Protein AF-A0A3R6WHD0-F1 (afdb_monomer)

Mean predicted aligned error: 10.81 Å

Secondary structure (DSSP, 8-state):
-----PPPPPP----PPPHHHHHHHHHHHHHHHHHHHHHHHHHHHHHHHT-HHHHHHHH--GGGGGGGTT--SHHHHHHHSB--TT-STTSS-HHHHHHHHHHHHHHHT--TT------------STTS-SSGGG-S----S-TT-SEE-BEEEEEEEEEE-S-HHHHHTS-GGGSPPTT--HHHHHHTT-EEEEEEEEEEEEPPEEPPPTT--------EEEEEEEESSTTSPPEEEEE-

Foldseek 3Di:
DDDDDDDDDDDPPPPDPDVVSVVVVVVVVVVVVVVVVVVVVVVVCCVQVPPLVNQQVPFVCLVLCVVLQPPQAQVVVPVQAWEAPLFGLVNEDPLLRLLVNLVSVCSNPDDPPDGDGHPDDDDDDDPVSDPPVQQPHDTDDPDPPDQWGKHKGKYKDWDWDADDPVCVVVDDCPLPDDPPDDPVVCVVSRTDGFKIKMKMKIWDIDGDDDPPDDDDDDIHIWIWIWMDRDRPPNTDTDIDD

Structure (mmCIF, N/CA/C/O backbone):
data_AF-A0A3R6WHD0-F1
#
_entry.id   AF-A0A3R6WHD0-F1
#
loop_
_atom_site.group_PDB
_atom_site.id
_atom_site.type_symbol
_atom_site.label_atom_id
_atom_site.label_alt_id
_atom_site.label_comp_id
_atom_site.label_asym_id
_atom_site.label_entity_id
_atom_site.label_seq_id
_atom_site.pdbx_PDB_ins_code
_atom_site.Cartn_x
_atom_site.Cartn_y
_atom_site.Cartn_z
_atom_site.occupancy
_atom_site.B_iso_or_equiv
_atom_site.auth_seq_id
_atom_site.auth_comp_id
_atom_site.auth_asym_id
_atom_site.auth_atom_id
_atom_site.pdbx_PDB_model_num
ATOM 1 N N . MET A 1 1 ? 74.290 12.388 -77.487 1.00 40.03 1 MET A N 1
ATOM 2 C CA . MET A 1 1 ? 72.915 12.888 -77.277 1.00 40.03 1 MET A CA 1
ATOM 3 C C . MET A 1 1 ? 72.103 11.747 -76.696 1.00 40.03 1 MET A C 1
ATOM 5 O O . MET A 1 1 ? 71.972 10.731 -77.362 1.00 40.03 1 MET A O 1
ATOM 9 N N . ALA A 1 2 ? 71.676 11.864 -75.439 1.00 31.81 2 ALA A N 1
ATOM 10 C CA . ALA A 1 2 ? 70.874 10.851 -74.758 1.00 31.81 2 ALA A CA 1
ATOM 11 C C . ALA A 1 2 ? 69.390 11.200 -74.919 1.00 31.81 2 ALA A C 1
ATOM 13 O O . ALA A 1 2 ? 68.989 12.328 -74.635 1.00 31.81 2 ALA A O 1
ATOM 14 N N . GLN A 1 3 ? 68.600 10.249 -75.410 1.00 34.28 3 GLN A N 1
ATOM 15 C CA . GLN A 1 3 ? 67.164 10.401 -75.605 1.00 34.28 3 GLN A CA 1
ATOM 16 C C . GLN A 1 3 ? 66.457 9.889 -74.343 1.00 34.28 3 GLN A C 1
ATOM 18 O O . GLN A 1 3 ? 66.533 8.705 -74.019 1.00 34.28 3 GLN A O 1
ATOM 23 N N . VAL A 1 4 ? 65.826 10.794 -73.594 1.00 36.00 4 VAL A N 1
ATOM 24 C CA . VAL A 1 4 ? 65.061 10.471 -72.382 1.00 36.00 4 VAL A CA 1
ATOM 25 C C . VAL A 1 4 ? 63.619 10.192 -72.792 1.00 36.00 4 VAL A C 1
ATOM 27 O O . VAL A 1 4 ? 62.915 11.090 -73.250 1.00 36.00 4 VAL A O 1
ATOM 30 N N . HIS A 1 5 ? 63.185 8.942 -72.644 1.00 38.12 5 HIS A N 1
ATOM 31 C CA . HIS A 1 5 ? 61.791 8.546 -72.825 1.00 38.12 5 HIS A CA 1
ATOM 32 C C . HIS A 1 5 ? 61.032 8.776 -71.514 1.00 38.12 5 HIS A C 1
ATOM 34 O O . HIS A 1 5 ? 61.303 8.122 -70.508 1.00 38.12 5 HIS A O 1
ATOM 40 N N . VAL A 1 6 ? 60.084 9.711 -71.520 1.00 43.75 6 VAL A N 1
ATOM 41 C CA . VAL A 1 6 ? 59.170 9.952 -70.397 1.00 43.75 6 VAL A CA 1
ATOM 42 C C . VAL A 1 6 ? 57.960 9.031 -70.569 1.00 43.75 6 VAL A C 1
ATOM 44 O O . VAL A 1 6 ? 57.256 9.124 -71.573 1.00 43.75 6 VAL A O 1
ATOM 47 N N . MET A 1 7 ? 57.728 8.124 -69.617 1.00 41.03 7 MET A N 1
ATOM 48 C CA . MET A 1 7 ? 56.473 7.368 -69.527 1.00 41.03 7 MET A CA 1
ATOM 49 C C . MET A 1 7 ? 55.414 8.214 -68.802 1.00 41.03 7 MET A C 1
ATOM 51 O O . MET A 1 7 ? 55.748 8.842 -67.794 1.00 41.03 7 MET A O 1
ATOM 55 N N . PRO A 1 8 ? 54.150 8.239 -69.260 1.00 44.06 8 PRO A N 1
ATOM 56 C CA . PRO A 1 8 ? 53.091 8.922 -68.538 1.00 44.06 8 PRO A CA 1
ATOM 57 C C . PRO A 1 8 ? 52.738 8.169 -67.250 1.00 44.06 8 PRO A C 1
ATOM 59 O O . PRO A 1 8 ? 52.732 6.939 -67.185 1.00 44.06 8 PRO A O 1
ATOM 62 N N . PHE A 1 9 ? 52.466 8.961 -66.218 1.00 40.88 9 PHE A N 1
ATOM 63 C CA . PHE A 1 9 ? 52.062 8.539 -64.886 1.00 40.88 9 PHE A CA 1
ATOM 64 C C . PHE A 1 9 ? 50.755 7.737 -64.967 1.00 40.88 9 PHE A C 1
ATOM 66 O O . PHE A 1 9 ? 49.765 8.204 -65.527 1.00 40.88 9 PHE A O 1
ATOM 73 N N . ASN A 1 10 ? 50.791 6.516 -64.435 1.00 40.84 10 ASN A N 1
ATOM 74 C CA . ASN A 1 10 ? 49.701 5.546 -64.432 1.00 40.84 10 ASN A CA 1
ATOM 75 C C . ASN A 1 10 ? 48.434 6.162 -63.813 1.00 40.84 10 ASN A C 1
ATOM 77 O O . ASN A 1 10 ? 48.458 6.604 -62.661 1.00 40.84 10 ASN A O 1
ATOM 81 N N . GLU A 1 11 ? 47.335 6.187 -64.570 1.00 42.81 11 GLU A N 1
ATOM 82 C CA . GLU A 1 11 ? 46.019 6.532 -64.045 1.00 42.81 11 GLU A CA 1
ATOM 83 C C . GLU A 1 11 ? 45.696 5.592 -62.881 1.00 42.81 11 GLU A C 1
ATOM 85 O O . GLU A 1 11 ? 45.707 4.366 -62.998 1.00 42.81 11 GLU A O 1
ATOM 90 N N . SER A 1 12 ? 45.416 6.185 -61.724 1.00 42.81 12 SER A N 1
ATOM 91 C CA . SER A 1 12 ? 44.875 5.490 -60.568 1.00 42.81 12 SER A CA 1
ATOM 92 C C . SER A 1 12 ? 43.683 4.634 -60.999 1.00 42.81 12 SER A C 1
ATOM 94 O O . SER A 1 12 ? 42.632 5.173 -61.351 1.00 42.81 12 SER A O 1
ATOM 96 N N . VAL A 1 13 ? 43.829 3.309 -60.932 1.00 44.88 13 VAL A N 1
ATOM 97 C CA . VAL A 1 13 ? 42.720 2.361 -61.057 1.00 44.88 13 VAL A CA 1
ATOM 98 C C . VAL A 1 13 ? 41.774 2.620 -59.888 1.00 44.88 13 VAL A C 1
ATOM 100 O O . VAL A 1 13 ? 41.902 2.051 -58.803 1.00 44.88 13 VAL A O 1
ATOM 103 N N . ARG A 1 14 ? 40.810 3.516 -60.098 1.00 50.09 14 ARG A N 1
ATOM 104 C CA . ARG A 1 14 ? 39.654 3.677 -59.227 1.00 50.09 14 ARG A CA 1
ATOM 105 C C . ARG A 1 14 ? 38.809 2.421 -59.446 1.00 50.09 14 ARG A C 1
ATOM 107 O O . ARG A 1 14 ? 37.972 2.383 -60.342 1.00 50.09 14 ARG A O 1
ATOM 114 N N . ARG A 1 15 ? 39.102 1.346 -58.697 1.00 50.50 1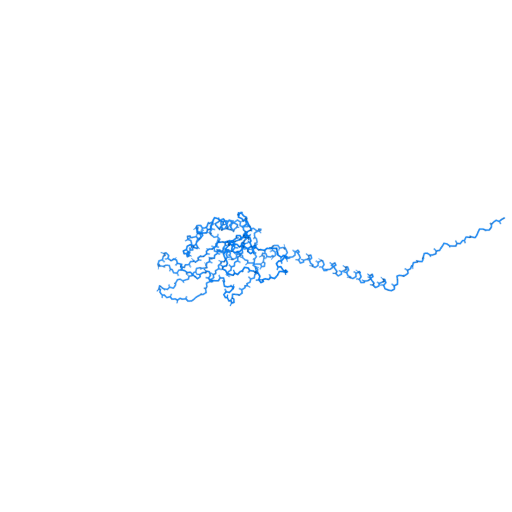5 ARG A N 1
ATOM 115 C CA . ARG A 1 15 ? 38.290 0.120 -58.706 1.00 50.50 15 ARG A CA 1
ATOM 116 C C . ARG A 1 15 ? 36.851 0.531 -58.416 1.00 50.50 15 ARG A C 1
ATOM 118 O O . ARG A 1 15 ? 36.545 0.957 -57.304 1.00 50.50 15 ARG A O 1
ATOM 125 N N . SER A 1 16 ? 35.994 0.418 -59.426 1.00 52.69 16 SER A N 1
ATOM 126 C CA . SER A 1 16 ? 34.552 0.509 -59.236 1.00 52.69 16 SER A CA 1
ATOM 127 C C . SER A 1 16 ? 34.165 -0.546 -58.192 1.00 52.69 16 SER A C 1
ATOM 129 O O . SER A 1 16 ? 34.637 -1.685 -58.312 1.00 52.69 16 SER A O 1
ATOM 131 N N . PRO A 1 17 ? 33.385 -0.212 -57.147 1.00 52.22 17 PRO A N 1
ATOM 132 C CA . PRO A 1 17 ? 32.922 -1.222 -56.209 1.00 52.22 17 PRO A CA 1
ATOM 133 C C . PRO A 1 17 ? 32.170 -2.281 -57.016 1.00 52.22 17 PRO A C 1
ATOM 135 O O . PRO A 1 17 ? 31.336 -1.939 -57.854 1.00 52.22 17 PRO A O 1
ATOM 138 N N . SER A 1 18 ? 32.470 -3.564 -56.803 1.00 60.31 18 SER A N 1
ATOM 139 C CA . SER A 1 18 ? 31.643 -4.636 -57.361 1.00 60.31 18 SER A CA 1
ATOM 140 C C . SER A 1 18 ? 30.184 -4.388 -56.960 1.00 60.31 18 SER A C 1
ATOM 142 O O . SER A 1 18 ? 29.937 -3.865 -55.872 1.00 60.31 18 SER A O 1
ATOM 144 N N . GLY A 1 19 ? 29.210 -4.747 -57.806 1.00 59.75 19 GLY A N 1
ATOM 145 C CA . GLY A 1 19 ? 27.787 -4.474 -57.535 1.00 59.75 19 GLY A CA 1
ATOM 146 C C . GLY A 1 19 ? 27.352 -4.890 -56.121 1.00 59.75 19 GLY A C 1
ATOM 147 O O . GLY A 1 19 ? 26.633 -4.155 -55.455 1.00 59.75 19 GLY A O 1
ATOM 148 N N . TYR A 1 20 ? 27.911 -5.988 -55.598 1.00 56.91 20 TYR A N 1
ATOM 149 C CA . TYR A 1 20 ? 27.754 -6.440 -54.209 1.00 56.91 20 TYR A CA 1
ATOM 150 C C . TYR A 1 20 ? 28.201 -5.425 -53.141 1.00 56.91 20 TYR A C 1
ATOM 152 O O . TYR A 1 20 ? 27.504 -5.242 -52.145 1.00 56.91 20 TYR A O 1
ATOM 160 N N . GLY A 1 21 ? 29.330 -4.738 -53.331 1.00 57.34 21 GLY A N 1
ATOM 161 C CA . GLY A 1 21 ? 29.809 -3.699 -52.416 1.00 57.34 21 GLY A CA 1
ATOM 162 C C . GLY A 1 21 ? 28.911 -2.460 -52.401 1.00 57.34 21 GLY A C 1
ATOM 163 O O . GLY A 1 21 ? 28.739 -1.844 -51.352 1.00 57.34 21 GLY A O 1
ATOM 164 N N . GLN A 1 22 ? 28.276 -2.134 -53.530 1.00 62.16 22 GLN A N 1
ATOM 165 C CA . GLN A 1 22 ? 27.271 -1.071 -53.608 1.00 62.16 22 GLN A CA 1
ATOM 166 C C . GLN A 1 22 ? 25.997 -1.438 -52.834 1.00 62.16 22 GLN A C 1
ATOM 168 O O . GLN A 1 22 ? 25.521 -0.627 -52.043 1.00 62.16 22 GLN A O 1
ATOM 173 N N . TYR A 1 23 ? 25.491 -2.669 -52.977 1.00 65.25 23 TYR A N 1
ATOM 174 C CA . TYR A 1 23 ? 24.325 -3.128 -52.213 1.00 65.25 23 TYR A CA 1
ATOM 175 C C . TYR A 1 23 ? 24.587 -3.137 -50.702 1.00 65.25 23 TYR A C 1
ATOM 177 O O . TYR A 1 23 ? 23.760 -2.637 -49.946 1.00 65.25 23 TYR A O 1
ATOM 185 N N . ILE A 1 24 ? 25.751 -3.620 -50.250 1.00 71.38 24 ILE A N 1
ATOM 186 C CA . ILE A 1 24 ? 26.119 -3.625 -48.822 1.00 71.38 24 ILE A CA 1
ATOM 187 C C . ILE A 1 24 ? 26.165 -2.200 -48.251 1.00 71.38 24 ILE A C 1
ATOM 189 O O . ILE A 1 24 ? 25.672 -1.966 -47.150 1.00 71.38 24 ILE A O 1
ATOM 193 N N . GLN A 1 25 ? 26.707 -1.233 -48.996 1.00 69.88 25 GLN A N 1
ATOM 194 C CA . GLN A 1 25 ? 26.742 0.172 -48.573 1.00 69.88 25 GLN A CA 1
ATOM 195 C C . GLN A 1 25 ? 25.340 0.791 -48.506 1.00 69.88 25 GLN A C 1
ATOM 197 O O . GLN A 1 25 ? 25.033 1.514 -47.558 1.00 69.88 25 GLN A O 1
ATOM 202 N N . VAL A 1 26 ? 24.467 0.472 -49.465 1.00 74.88 26 VAL A N 1
ATOM 203 C CA . VAL A 1 26 ? 23.067 0.919 -49.465 1.00 74.88 26 VAL A CA 1
ATOM 204 C C . VAL A 1 26 ? 22.317 0.326 -48.268 1.00 74.88 26 VAL A C 1
ATOM 206 O O . VAL A 1 26 ? 21.741 1.083 -47.489 1.00 74.88 26 VAL A O 1
ATOM 209 N N . PHE A 1 27 ? 22.393 -0.990 -48.043 1.00 78.88 27 PHE A N 1
ATOM 210 C CA . PHE A 1 27 ? 21.769 -1.645 -46.886 1.00 78.88 27 PHE A CA 1
ATOM 211 C C . PHE A 1 27 ? 22.300 -1.114 -45.551 1.00 78.88 27 PHE A C 1
ATOM 213 O O . PHE A 1 27 ? 21.513 -0.831 -44.652 1.00 78.88 27 PHE A O 1
ATOM 220 N N . ALA A 1 28 ? 23.613 -0.915 -45.420 1.00 79.94 28 ALA A N 1
ATOM 221 C CA . ALA A 1 28 ? 24.203 -0.345 -44.211 1.00 79.94 28 ALA A CA 1
ATOM 222 C C . ALA A 1 28 ? 23.759 1.108 -43.974 1.00 79.94 28 ALA A C 1
ATOM 224 O O . ALA A 1 28 ? 23.575 1.517 -42.829 1.00 79.94 28 ALA A O 1
ATOM 225 N N . THR A 1 29 ? 23.563 1.892 -45.037 1.00 85.19 29 THR A N 1
ATOM 226 C CA . THR A 1 29 ? 23.085 3.279 -44.936 1.00 85.19 29 THR A CA 1
ATOM 227 C C . THR A 1 29 ? 21.627 3.323 -44.490 1.00 85.19 29 THR A C 1
ATOM 229 O O . THR A 1 29 ? 21.312 3.999 -43.513 1.00 85.19 29 THR A O 1
ATOM 232 N N . TRP A 1 30 ? 20.748 2.544 -45.125 1.00 88.56 30 TRP A N 1
ATOM 233 C CA . TRP A 1 30 ? 19.345 2.445 -44.714 1.00 88.56 30 TRP A CA 1
ATOM 234 C C . TRP A 1 30 ? 19.188 1.854 -43.313 1.00 88.56 30 TRP A C 1
ATOM 236 O O . TRP A 1 30 ? 18.371 2.344 -42.542 1.00 88.56 30 TRP A O 1
ATOM 246 N N . GLY A 1 31 ? 20.017 0.873 -42.942 1.00 88.88 31 GLY A N 1
ATOM 247 C CA . GLY A 1 31 ? 20.054 0.320 -41.589 1.00 88.88 31 GLY A CA 1
ATOM 248 C C . GLY A 1 31 ? 20.430 1.363 -40.532 1.00 88.88 31 GLY A C 1
ATOM 249 O O . GLY A 1 31 ? 19.782 1.438 -39.492 1.00 88.88 31 GLY A O 1
ATOM 250 N N . LYS A 1 32 ? 21.416 2.228 -40.812 1.00 90.94 32 LYS A N 1
ATOM 251 C CA . LYS A 1 32 ? 21.778 3.349 -39.924 1.00 90.94 32 LYS A CA 1
ATOM 252 C C . LYS A 1 32 ? 20.650 4.368 -39.790 1.00 90.94 32 LYS A C 1
ATOM 254 O O . LYS A 1 32 ? 20.393 4.834 -38.686 1.00 90.94 32 LYS A O 1
ATOM 259 N N . VAL A 1 33 ? 19.976 4.702 -40.892 1.00 92.31 33 VAL A N 1
ATOM 260 C CA . VAL A 1 33 ? 18.831 5.626 -40.873 1.00 92.31 33 VAL A CA 1
ATOM 261 C C . VAL A 1 33 ? 17.676 5.031 -40.070 1.00 92.31 33 VAL A C 1
ATOM 263 O O . VAL A 1 33 ? 17.143 5.707 -39.197 1.00 92.31 33 VAL A O 1
ATOM 266 N N . ALA A 1 34 ? 17.331 3.763 -40.302 1.00 92.44 34 ALA A N 1
ATOM 267 C CA . ALA A 1 34 ? 16.274 3.075 -39.565 1.00 92.44 34 ALA A CA 1
ATOM 268 C C . ALA A 1 34 ? 16.579 3.006 -38.061 1.00 92.44 34 ALA A C 1
ATOM 270 O O . ALA A 1 34 ? 15.715 3.329 -37.250 1.00 92.44 34 ALA A O 1
ATOM 271 N N . LEU A 1 35 ? 17.818 2.663 -37.689 1.00 94.75 35 LEU A N 1
ATOM 272 C CA . LEU A 1 35 ? 18.258 2.673 -36.294 1.00 94.75 35 LEU A CA 1
ATOM 273 C C . LEU A 1 35 ? 18.195 4.083 -35.696 1.00 94.75 35 LEU A C 1
ATOM 275 O O . LEU A 1 35 ? 17.709 4.245 -34.585 1.00 94.75 35 LEU A O 1
ATOM 279 N N . GLY A 1 36 ? 18.630 5.106 -36.435 1.00 95.38 36 GLY A N 1
ATOM 280 C CA . GLY A 1 36 ? 18.570 6.499 -35.991 1.00 95.38 36 GLY A CA 1
ATOM 281 C C . GLY A 1 36 ? 17.139 6.983 -35.745 1.00 95.38 36 GLY A C 1
ATOM 282 O O . GLY A 1 36 ? 16.867 7.578 -34.706 1.00 95.38 36 GLY A O 1
ATOM 283 N N . VAL A 1 37 ? 16.212 6.676 -36.656 1.00 95.50 37 VAL A N 1
ATOM 284 C CA . VAL A 1 37 ? 14.781 6.987 -36.494 1.00 95.50 37 VAL A CA 1
ATOM 285 C C . VAL A 1 37 ? 14.197 6.240 -35.298 1.00 95.50 37 VAL A C 1
ATOM 287 O O . VAL A 1 37 ? 13.474 6.835 -34.505 1.00 95.50 37 VAL A O 1
ATOM 290 N N . PHE A 1 38 ? 14.535 4.962 -35.131 1.00 96.00 38 PHE A N 1
ATOM 291 C CA . PHE A 1 38 ? 14.087 4.174 -33.987 1.00 96.00 38 PHE A CA 1
ATOM 292 C C . PHE A 1 38 ? 14.614 4.736 -32.660 1.00 96.00 38 PHE A C 1
ATOM 294 O O . PHE A 1 38 ? 13.840 4.928 -31.729 1.00 96.00 38 PHE A O 1
ATOM 301 N N . CYS A 1 39 ? 15.901 5.083 -32.583 1.00 96.56 39 CYS A N 1
ATOM 302 C CA . CYS A 1 39 ? 16.488 5.725 -31.408 1.00 96.56 39 CYS A CA 1
ATOM 303 C C . CYS A 1 39 ? 15.836 7.079 -31.106 1.00 96.56 39 CYS A C 1
ATOM 305 O O . CYS A 1 39 ? 15.579 7.372 -29.943 1.00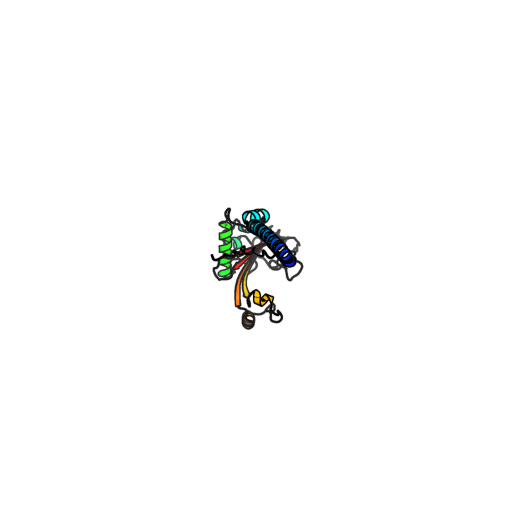 96.56 39 CYS A O 1
ATOM 307 N N . LEU A 1 40 ? 15.539 7.887 -32.128 1.00 96.31 40 LEU A N 1
ATOM 308 C CA . LEU A 1 40 ? 14.824 9.150 -31.947 1.00 96.31 40 LEU A CA 1
ATOM 309 C C . LEU A 1 40 ? 13.406 8.918 -31.414 1.00 96.31 40 LEU A C 1
ATOM 311 O O . LEU A 1 40 ? 12.988 9.606 -30.491 1.00 96.31 40 LEU A O 1
ATOM 315 N N . ALA A 1 41 ? 12.684 7.931 -31.951 1.00 94.94 41 ALA A N 1
ATOM 316 C CA . ALA A 1 41 ? 11.357 7.571 -31.463 1.00 94.94 41 ALA A CA 1
ATOM 317 C C . ALA A 1 41 ? 11.401 7.119 -29.995 1.00 94.94 41 ALA A C 1
ATOM 319 O O . ALA A 1 41 ? 10.604 7.596 -29.191 1.00 94.94 41 ALA A O 1
ATOM 320 N N . LEU A 1 42 ? 12.363 6.265 -29.628 1.00 95.31 42 LEU A N 1
ATOM 321 C CA . LEU A 1 42 ? 12.577 5.857 -28.239 1.00 95.31 42 LEU A CA 1
ATOM 322 C C . LEU A 1 42 ? 12.924 7.045 -27.338 1.00 95.31 42 LEU A C 1
ATOM 324 O O . LEU A 1 42 ? 12.392 7.123 -26.241 1.00 95.31 42 LEU A O 1
ATOM 328 N N . LEU A 1 43 ? 13.753 7.985 -27.799 1.00 95.88 43 LEU A N 1
ATOM 329 C CA . LEU A 1 43 ? 14.083 9.198 -27.047 1.00 95.88 43 LEU A CA 1
ATOM 330 C C . LEU A 1 4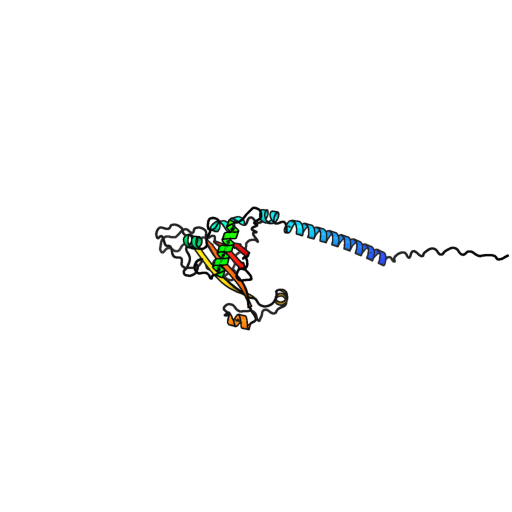3 ? 12.849 10.082 -26.828 1.00 95.88 43 LEU A C 1
ATOM 332 O O . LEU A 1 43 ? 12.651 10.602 -25.737 1.00 95.88 43 LEU A O 1
ATOM 336 N N . CYS A 1 44 ? 12.002 10.249 -27.846 1.00 92.88 44 CYS A N 1
ATOM 337 C CA . CYS A 1 44 ? 10.751 10.991 -27.699 1.00 92.88 44 CYS A CA 1
ATOM 338 C C . CYS A 1 44 ? 9.809 10.317 -26.694 1.00 92.88 44 CYS A C 1
ATOM 340 O O . CYS A 1 44 ? 9.203 11.010 -25.879 1.00 92.88 44 CYS A O 1
ATOM 342 N N . ILE A 1 45 ? 9.704 8.984 -26.736 1.00 89.44 45 ILE A N 1
ATOM 343 C CA . ILE A 1 45 ? 8.935 8.211 -25.754 1.00 89.44 45 ILE A CA 1
ATOM 344 C C . ILE A 1 45 ? 9.536 8.393 -24.362 1.00 89.44 45 ILE A C 1
ATOM 346 O O . ILE A 1 45 ? 8.790 8.664 -23.434 1.00 89.44 45 ILE A O 1
ATOM 350 N N . ASP A 1 46 ? 10.855 8.305 -24.216 1.00 91.38 46 ASP A N 1
ATOM 351 C CA . ASP A 1 46 ? 11.552 8.469 -22.940 1.00 91.38 46 ASP A CA 1
ATOM 352 C C . ASP A 1 46 ? 11.272 9.845 -22.322 1.00 91.38 46 ASP A C 1
ATOM 354 O O . ASP A 1 46 ? 10.813 9.934 -21.188 1.00 91.38 46 ASP A O 1
ATOM 358 N N . VAL A 1 47 ? 11.421 10.920 -23.101 1.00 90.06 47 VAL A N 1
ATOM 359 C CA . VAL A 1 47 ? 11.138 12.288 -22.642 1.00 90.06 47 VAL A CA 1
ATOM 360 C C . VAL A 1 47 ? 9.666 12.471 -22.267 1.00 90.06 47 VAL A C 1
ATOM 362 O O . VAL A 1 47 ? 9.376 13.134 -21.276 1.00 90.06 47 VAL A O 1
ATOM 365 N N . ALA A 1 48 ? 8.729 11.909 -23.036 1.00 84.94 48 ALA A N 1
ATOM 366 C CA . ALA A 1 48 ? 7.299 12.064 -22.768 1.00 84.94 48 ALA A CA 1
ATOM 367 C C . ALA A 1 48 ? 6.819 11.203 -21.589 1.00 84.94 48 ALA A C 1
ATOM 369 O O . ALA A 1 48 ? 6.062 11.681 -20.749 1.00 84.94 48 ALA A O 1
ATOM 370 N N . MET A 1 49 ? 7.251 9.942 -21.525 1.00 81.38 49 MET A N 1
ATOM 371 C CA . MET A 1 49 ? 6.825 8.970 -20.513 1.00 81.38 49 MET A CA 1
ATOM 372 C C . MET A 1 49 ? 7.538 9.160 -19.177 1.00 81.38 49 MET A C 1
ATOM 374 O O . MET A 1 49 ? 6.969 8.793 -18.159 1.00 81.38 49 MET A O 1
ATOM 378 N N . ASN A 1 50 ? 8.737 9.753 -19.155 1.00 81.88 50 ASN A N 1
ATOM 379 C CA . ASN A 1 50 ? 9.433 10.115 -17.915 1.00 81.88 50 ASN A CA 1
ATOM 380 C C . ASN A 1 50 ? 9.157 11.565 -17.479 1.00 81.88 50 ASN A C 1
ATOM 382 O O . ASN A 1 50 ? 9.807 12.066 -16.558 1.00 81.88 50 ASN A O 1
ATOM 386 N N . ASN A 1 51 ? 8.220 12.263 -18.129 1.00 84.62 51 ASN A N 1
ATOM 387 C CA . ASN A 1 51 ? 7.791 13.583 -17.685 1.00 84.62 51 ASN A CA 1
ATOM 388 C C . ASN A 1 51 ? 6.728 13.448 -16.592 1.00 84.62 51 ASN A C 1
ATOM 390 O O . ASN A 1 51 ? 5.546 13.274 -16.879 1.00 84.62 51 ASN A O 1
ATOM 394 N N . TRP A 1 52 ? 7.162 13.572 -15.341 1.00 78.62 52 TRP A N 1
ATOM 395 C CA . TRP A 1 52 ? 6.319 13.420 -14.158 1.00 78.62 52 TRP A CA 1
ATOM 396 C C . TRP A 1 52 ? 5.082 14.325 -14.136 1.00 78.62 52 TRP A C 1
ATOM 398 O O . TRP A 1 52 ? 4.042 13.874 -13.668 1.00 78.62 52 TRP A O 1
ATOM 408 N N . ASP A 1 53 ? 5.137 15.523 -14.727 1.00 78.25 53 ASP A N 1
ATOM 409 C CA . ASP A 1 53 ? 3.975 16.420 -14.801 1.00 78.25 53 ASP A CA 1
ATOM 410 C C . ASP A 1 53 ? 2.873 15.854 -15.712 1.00 78.25 53 ASP A C 1
ATOM 412 O O . ASP A 1 53 ? 1.683 15.961 -15.414 1.00 78.25 53 ASP A O 1
ATOM 416 N N . ILE A 1 54 ? 3.260 15.209 -16.820 1.00 77.00 54 ILE A N 1
ATOM 417 C CA . ILE A 1 54 ? 2.312 14.537 -17.723 1.00 77.00 54 ILE A CA 1
ATOM 418 C C . ILE A 1 54 ? 1.705 13.321 -17.022 1.00 77.00 54 ILE A C 1
ATOM 420 O O . ILE A 1 54 ? 0.502 13.082 -17.133 1.00 77.00 54 ILE A O 1
ATOM 424 N N . ILE A 1 55 ? 2.525 12.557 -16.297 1.00 75.69 55 ILE A N 1
ATOM 425 C CA . ILE A 1 55 ? 2.051 11.362 -15.598 1.00 75.69 55 ILE A CA 1
ATOM 426 C C . ILE A 1 55 ? 1.091 11.749 -14.461 1.00 75.69 55 ILE A C 1
ATOM 428 O O . ILE A 1 55 ? 0.060 11.099 -14.311 1.00 75.69 55 ILE A O 1
ATOM 432 N N . ASP A 1 56 ? 1.362 12.820 -13.707 1.00 77.06 56 ASP A N 1
ATOM 433 C CA . ASP A 1 56 ? 0.458 13.307 -12.650 1.00 77.06 56 ASP A CA 1
ATOM 434 C C . ASP A 1 56 ? -0.870 13.810 -13.219 1.00 77.06 56 ASP A C 1
ATOM 436 O O . ASP A 1 56 ? -1.931 13.470 -12.695 1.00 77.06 56 ASP A O 1
ATOM 440 N N . TYR A 1 57 ? -0.828 14.542 -14.340 1.00 75.50 57 TYR A N 1
ATOM 441 C CA . TYR A 1 57 ? -2.034 15.012 -15.024 1.00 75.50 57 TYR A CA 1
ATOM 442 C C . TYR A 1 57 ? -2.953 13.861 -15.467 1.00 75.50 57 TYR A C 1
ATOM 444 O O . TYR A 1 57 ? -4.173 13.983 -15.389 1.00 75.50 57 TYR A O 1
ATOM 452 N N . ILE A 1 58 ? -2.382 12.745 -15.934 1.00 74.12 58 ILE A N 1
ATOM 453 C CA . ILE A 1 58 ? -3.148 11.581 -16.412 1.00 74.12 58 ILE A CA 1
ATOM 454 C C . ILE A 1 58 ? -3.551 10.649 -15.257 1.00 74.12 58 IL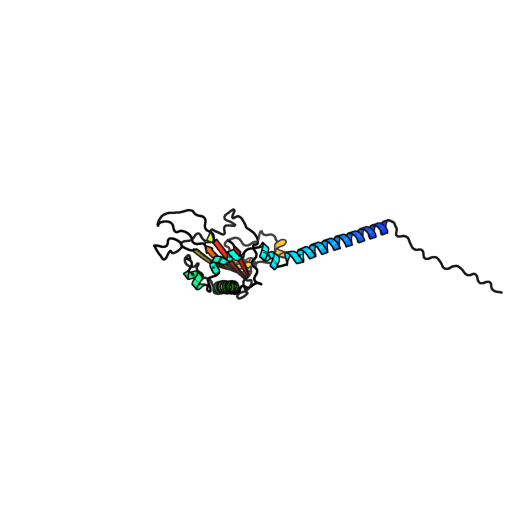E A C 1
ATOM 456 O O . ILE A 1 58 ? -4.610 10.028 -15.312 1.00 74.12 58 ILE A O 1
ATOM 460 N N . GLY A 1 59 ? 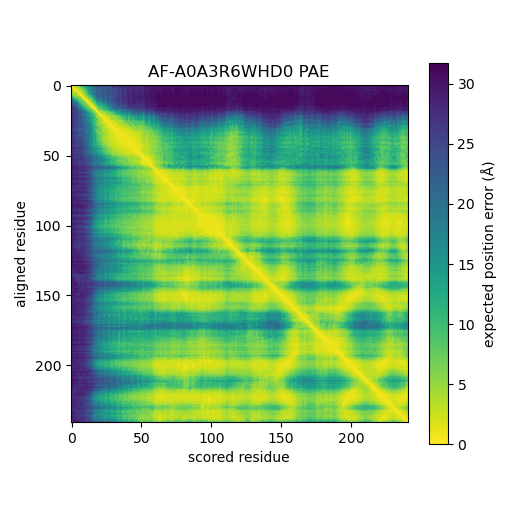-2.697 10.509 -14.241 1.00 68.31 59 GLY A N 1
ATOM 461 C CA . GLY A 1 59 ? -2.803 9.474 -13.214 1.00 68.31 59 GLY A CA 1
ATOM 462 C C . GLY A 1 59 ? -3.886 9.701 -12.157 1.00 68.31 59 GLY A C 1
ATOM 463 O O . GLY A 1 59 ? -4.329 8.716 -11.575 1.00 68.31 59 GLY A O 1
ATOM 464 N N . ASP A 1 60 ? -4.285 10.953 -11.898 1.00 73.69 60 ASP A N 1
ATOM 465 C CA . ASP A 1 60 ? -5.367 11.374 -10.981 1.00 73.69 60 ASP A CA 1
ATOM 466 C C . ASP A 1 60 ? -5.594 10.460 -9.753 1.00 73.69 60 ASP A C 1
ATOM 468 O O . ASP A 1 60 ? -6.682 9.938 -9.508 1.00 73.69 60 ASP A O 1
ATOM 472 N N . ALA A 1 61 ? -4.543 10.227 -8.963 1.00 82.81 61 ALA A N 1
ATOM 473 C CA . ALA A 1 61 ? -4.592 9.313 -7.817 1.00 82.81 61 ALA A CA 1
ATOM 474 C C . ALA A 1 61 ? -4.690 10.028 -6.460 1.00 82.81 61 ALA A C 1
ATOM 476 O O . ALA A 1 61 ? -4.736 9.378 -5.416 1.00 82.81 61 ALA A O 1
ATOM 477 N N . LYS A 1 62 ? -4.747 11.366 -6.443 1.00 85.31 62 LYS A N 1
ATOM 478 C CA . LYS A 1 62 ? -4.787 12.166 -5.202 1.00 85.31 62 LYS A CA 1
ATOM 479 C C . LYS A 1 62 ? -6.028 11.870 -4.352 1.00 85.31 62 LYS A C 1
ATOM 481 O O . LYS A 1 62 ? -5.963 11.945 -3.128 1.00 85.31 62 LYS A O 1
ATOM 486 N N . HIS A 1 63 ? -7.126 11.441 -4.977 1.00 85.75 63 HIS A N 1
ATOM 487 C CA . HIS A 1 63 ? -8.336 10.994 -4.281 1.00 85.75 63 HIS A CA 1
ATOM 488 C C . HIS A 1 63 ? -8.107 9.769 -3.371 1.00 85.75 63 HIS A C 1
ATOM 490 O O . HIS A 1 63 ? -8.858 9.557 -2.424 1.00 85.75 63 HIS A O 1
ATOM 496 N N . LEU A 1 64 ? -7.051 8.978 -3.594 1.00 89.19 64 LEU A N 1
ATOM 497 C CA . LEU A 1 64 ? -6.711 7.841 -2.731 1.00 89.19 64 LEU A CA 1
ATOM 498 C C . LEU A 1 64 ? -6.213 8.276 -1.345 1.00 89.19 64 LEU A C 1
ATOM 500 O O . LEU A 1 64 ? -6.203 7.472 -0.416 1.00 89.19 64 LEU A O 1
ATOM 504 N N . LEU A 1 65 ? -5.817 9.541 -1.184 1.00 90.25 65 LEU A N 1
ATOM 505 C CA . LEU A 1 65 ? -5.338 10.083 0.088 1.00 90.25 65 LEU A CA 1
ATOM 506 C C . LEU A 1 65 ? -6.445 10.585 1.006 1.00 90.25 65 LEU A C 1
ATOM 508 O O . LEU A 1 65 ? -6.180 10.823 2.183 1.00 90.25 65 LEU A O 1
ATOM 512 N N . THR A 1 66 ? -7.670 10.744 0.495 1.00 90.06 66 THR A N 1
ATOM 513 C CA . THR A 1 66 ? -8.791 11.367 1.206 1.00 90.06 66 THR A CA 1
ATOM 514 C C . THR A 1 66 ? -8.940 10.965 2.680 1.00 90.06 66 THR A C 1
ATOM 516 O O . THR A 1 66 ? -9.097 11.878 3.491 1.00 90.06 66 THR A O 1
ATOM 519 N N . PRO A 1 67 ? -8.863 9.681 3.093 1.00 90.50 67 PRO A N 1
ATOM 520 C CA . PRO A 1 67 ? -9.059 9.327 4.503 1.00 90.50 67 PRO A CA 1
ATOM 521 C C . PRO A 1 67 ? -7.935 9.791 5.441 1.00 90.50 67 PRO A C 1
ATOM 523 O O . PRO A 1 67 ? -8.142 9.768 6.647 1.00 90.50 67 PRO A O 1
ATOM 526 N N . LEU A 1 68 ? -6.765 10.178 4.924 1.00 92.06 68 LEU A N 1
ATOM 527 C CA . LEU A 1 68 ? -5.601 10.571 5.726 1.00 92.06 68 LEU A CA 1
ATOM 528 C C . LEU A 1 68 ? -5.304 12.075 5.686 1.00 92.06 68 LEU A C 1
ATOM 530 O O . LEU A 1 68 ? -4.440 12.531 6.427 1.00 92.06 68 LEU A O 1
ATOM 534 N N . LEU A 1 69 ? -6.012 12.859 4.864 1.00 89.31 69 LEU A N 1
ATOM 535 C CA . LEU A 1 69 ? -5.711 14.287 4.680 1.00 89.31 69 LEU A CA 1
ATOM 536 C C . LEU A 1 69 ? -5.833 15.110 5.969 1.00 89.31 69 LEU A C 1
ATOM 538 O O . LEU A 1 69 ? -5.116 16.090 6.128 1.00 89.31 69 LEU A O 1
ATOM 542 N N . THR A 1 70 ? -6.713 14.721 6.891 1.00 88.75 70 THR A N 1
ATOM 543 C CA . THR A 1 70 ? -6.927 15.426 8.168 1.00 88.75 70 THR A CA 1
ATOM 544 C C . THR A 1 70 ? -6.300 14.715 9.361 1.00 88.75 70 THR A C 1
ATOM 546 O O . THR A 1 70 ? -6.638 15.047 10.491 1.00 88.75 70 THR A O 1
ATOM 549 N N . ILE A 1 71 ? -5.470 13.697 9.120 1.00 92.00 71 ILE A N 1
ATOM 550 C CA . ILE A 1 71 ? -4.872 12.881 10.173 1.00 92.00 71 ILE A CA 1
ATOM 551 C C . ILE A 1 71 ? -3.373 13.151 10.224 1.00 92.00 71 ILE A C 1
ATOM 553 O O . ILE A 1 71 ? -2.669 12.997 9.222 1.00 92.00 71 ILE A O 1
ATOM 557 N N . GLU A 1 72 ? -2.885 13.530 11.399 1.00 89.88 72 GLU A N 1
ATOM 558 C CA . GLU A 1 72 ? -1.486 13.904 11.619 1.00 89.88 72 GLU A CA 1
ATOM 559 C C . GLU A 1 72 ? -0.687 12.793 12.309 1.00 89.88 72 GLU A C 1
ATOM 561 O O . GLU A 1 72 ? 0.541 12.765 12.220 1.00 89.88 72 GLU A O 1
ATOM 566 N N . SER A 1 73 ? -1.362 11.847 12.970 1.00 92.31 73 SER A N 1
ATOM 567 C CA . SER A 1 73 ? -0.699 10.808 13.760 1.00 92.31 73 SER A CA 1
ATOM 568 C C . SER A 1 73 ? -1.365 9.426 13.669 1.00 92.31 73 SER A C 1
ATOM 570 O O . SER A 1 73 ? -2.570 9.314 13.432 1.00 92.31 73 SER A O 1
ATOM 572 N N . PRO A 1 74 ? -0.613 8.329 13.901 1.00 92.62 74 PRO A N 1
ATOM 573 C CA . PRO A 1 74 ? -1.191 6.987 14.001 1.00 92.62 74 PRO A CA 1
ATOM 574 C C . PRO A 1 74 ? -2.252 6.859 15.106 1.00 92.62 74 PRO A C 1
ATOM 576 O O . PRO A 1 74 ? -3.177 6.055 14.967 1.00 92.62 74 PRO A O 1
ATOM 579 N N . ASP A 1 75 ? -2.131 7.640 16.180 1.00 93.88 75 ASP A N 1
ATOM 580 C CA . ASP A 1 75 ? -3.056 7.640 17.317 1.00 93.88 75 ASP A CA 1
ATOM 581 C C . ASP A 1 75 ? -4.424 8.212 16.923 1.00 93.88 75 ASP A C 1
ATOM 583 O O . ASP A 1 75 ? -5.461 7.665 17.297 1.00 93.88 75 ASP A O 1
ATOM 587 N N . GLU A 1 76 ? -4.443 9.258 16.095 1.00 94.19 76 GLU A N 1
ATOM 588 C CA . GLU A 1 76 ? -5.672 9.813 15.521 1.00 94.19 76 GLU A CA 1
ATOM 589 C C . GLU A 1 76 ? -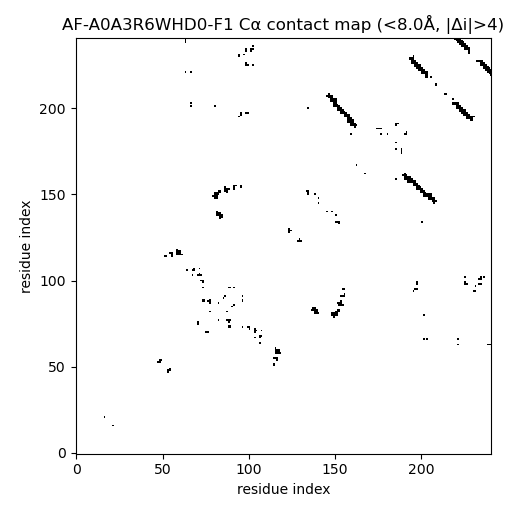6.374 8.820 14.594 1.00 94.19 76 GLU A C 1
ATOM 591 O O . GLU A 1 76 ? -7.598 8.702 14.652 1.00 94.19 76 GLU A O 1
ATOM 596 N N . ILE A 1 77 ? -5.621 8.029 13.814 1.00 94.56 77 ILE A N 1
ATOM 597 C CA . ILE A 1 77 ? -6.213 6.926 13.040 1.00 94.56 77 ILE A CA 1
ATOM 598 C C . ILE A 1 77 ? -6.919 5.953 13.997 1.00 94.56 77 ILE A C 1
ATOM 600 O O . ILE A 1 77 ? -8.071 5.588 13.763 1.00 94.56 77 ILE A O 1
ATOM 604 N N . ALA A 1 78 ? -6.261 5.547 15.090 1.00 93.62 78 ALA A N 1
ATOM 605 C CA . ALA A 1 78 ? -6.850 4.647 16.088 1.00 93.62 78 ALA A CA 1
ATOM 606 C C . ALA A 1 78 ? -8.082 5.236 16.792 1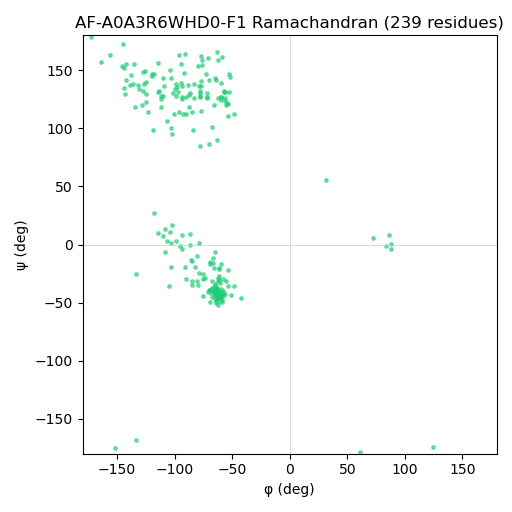.00 93.62 78 ALA A C 1
ATOM 608 O O . ALA A 1 78 ? -8.946 4.475 17.226 1.00 93.62 78 ALA A O 1
ATOM 609 N N . ALA A 1 79 ? -8.161 6.562 16.915 1.00 92.69 79 ALA A N 1
ATOM 610 C CA . ALA A 1 79 ? -9.300 7.253 17.506 1.00 92.69 79 ALA A CA 1
ATOM 611 C C . ALA A 1 79 ? -10.480 7.401 16.529 1.00 92.69 79 ALA A C 1
ATOM 613 O O . ALA A 1 79 ? -11.634 7.333 16.951 1.00 92.69 79 ALA A O 1
ATOM 614 N N . GLN A 1 80 ? -10.203 7.599 15.237 1.00 92.62 80 GLN A N 1
ATOM 615 C CA . GLN A 1 80 ? -11.221 7.849 14.214 1.00 92.62 80 GLN A CA 1
ATOM 616 C C . GLN A 1 80 ? -11.831 6.563 13.634 1.00 92.62 80 GLN A C 1
ATOM 618 O O . GLN A 1 80 ? -13.006 6.550 13.262 1.00 92.62 80 GLN A O 1
ATOM 623 N N . PHE A 1 81 ? -11.057 5.478 13.559 1.00 94.69 81 PHE A N 1
ATOM 624 C CA . PHE A 1 81 ? -11.491 4.216 12.961 1.00 94.69 81 PHE A CA 1
ATOM 625 C C . PHE A 1 81 ? -11.674 3.124 14.016 1.00 94.69 81 PHE A C 1
ATOM 627 O O . PHE A 1 81 ? -10.892 2.986 14.954 1.00 94.69 81 PHE A O 1
ATOM 634 N N . ALA A 1 82 ? -12.687 2.281 13.828 1.00 94.94 82 ALA A N 1
ATOM 635 C CA . ALA A 1 82 ? -12.847 1.062 14.604 1.00 94.94 82 ALA A CA 1
ATOM 636 C C . ALA A 1 82 ? -11.886 -0.010 14.081 1.00 94.94 82 ALA A C 1
ATOM 638 O O . ALA A 1 82 ? -11.858 -0.299 12.884 1.00 94.94 82 ALA A O 1
ATOM 639 N N . PHE A 1 83 ? -11.141 -0.646 14.982 1.00 96.00 83 PHE A N 1
ATOM 640 C CA . PHE A 1 83 ? -10.182 -1.694 14.642 1.00 96.00 83 PHE A CA 1
ATOM 641 C C . PHE A 1 83 ? -10.523 -3.018 15.328 1.00 96.00 83 PHE A C 1
ATOM 643 O O . PHE A 1 83 ? -10.948 -3.014 16.486 1.00 96.00 83 PHE A O 1
ATOM 650 N N . PRO A 1 84 ? -10.274 -4.165 14.674 1.00 95.19 84 PRO A N 1
ATOM 651 C CA . PRO A 1 84 ? -10.308 -5.457 15.333 1.00 95.19 84 PRO A CA 1
ATOM 652 C C . PRO A 1 84 ? -9.246 -5.528 16.429 1.00 95.19 84 PRO A C 1
ATOM 654 O O . PRO A 1 84 ? -8.236 -4.814 16.403 1.00 95.19 84 PRO A O 1
ATOM 657 N N . HIS A 1 85 ? -9.443 -6.443 17.373 1.00 91.88 85 HIS A N 1
ATOM 658 C CA . HIS A 1 85 ? -8.485 -6.655 18.451 1.00 91.88 85 HIS A CA 1
ATOM 659 C C . HIS A 1 85 ? -7.080 -6.968 17.901 1.00 91.88 85 HIS A C 1
ATOM 661 O O . HIS A 1 85 ? -6.916 -7.871 17.082 1.00 91.88 85 HIS A O 1
ATOM 667 N N . GLY A 1 86 ? -6.072 -6.208 18.343 1.00 90.81 86 GLY A N 1
ATOM 668 C CA . GLY A 1 86 ? -4.674 -6.375 17.928 1.00 90.81 86 GLY A CA 1
ATOM 669 C C . GLY A 1 86 ? -4.346 -5.935 16.495 1.00 90.81 86 GLY A C 1
ATOM 670 O O . GLY A 1 86 ? -3.222 -6.145 16.056 1.00 90.81 86 GLY A O 1
ATOM 671 N N . ALA A 1 87 ? -5.287 -5.329 15.765 1.00 93.38 87 ALA A N 1
ATOM 672 C CA . ALA A 1 87 ? -5.094 -4.896 14.379 1.00 93.38 87 ALA A CA 1
ATOM 673 C C . ALA A 1 87 ? -5.226 -3.374 14.208 1.00 93.38 87 ALA A C 1
ATOM 675 O O . ALA A 1 87 ? -5.609 -2.926 13.129 1.00 93.38 87 ALA A O 1
ATOM 676 N N . SER A 1 88 ? -4.948 -2.595 15.262 1.00 94.06 88 SER A N 1
ATOM 677 C CA . SER A 1 88 ? -4.912 -1.126 15.227 1.00 94.06 88 SER A CA 1
ATOM 678 C C . SER A 1 88 ? -3.499 -0.584 15.031 1.00 94.06 88 SER A C 1
ATOM 680 O O . SER A 1 88 ? -2.510 -1.278 15.272 1.00 94.06 88 SER A O 1
ATOM 682 N N . THR A 1 89 ? -3.397 0.686 14.639 1.00 93.81 89 THR A N 1
ATOM 683 C CA . THR A 1 89 ? -2.124 1.412 14.466 1.00 93.81 89 THR A CA 1
ATOM 684 C C . THR A 1 89 ? -1.282 1.491 15.744 1.00 93.81 89 THR A C 1
ATOM 686 O O . THR A 1 89 ? -0.078 1.710 15.667 1.00 93.81 89 THR A O 1
ATOM 689 N N . LEU A 1 90 ? -1.880 1.231 16.909 1.00 92.25 90 LEU A N 1
ATOM 690 C CA . LEU A 1 90 ? -1.187 1.155 18.199 1.00 92.25 90 LEU A CA 1
ATOM 691 C C . LEU A 1 90 ? -0.519 -0.207 18.453 1.00 92.25 90 LEU A C 1
ATOM 693 O O . LEU A 1 90 ? 0.361 -0.305 19.302 1.00 92.25 90 LEU A O 1
ATOM 697 N N . HIS A 1 91 ? -0.937 -1.258 17.741 1.00 93.38 91 HIS A N 1
ATOM 698 C CA . HIS A 1 91 ? -0.506 -2.644 17.978 1.00 93.38 91 HIS A CA 1
ATOM 699 C C . HIS A 1 91 ? 0.469 -3.184 16.921 1.00 93.38 91 HIS A C 1
ATOM 701 O O . HIS A 1 91 ? 0.860 -4.348 16.990 1.00 93.38 91 HIS A O 1
ATOM 707 N N . VAL A 1 92 ? 0.878 -2.361 15.953 1.00 93.62 92 VAL A N 1
ATOM 708 C CA . VAL A 1 92 ? 1.934 -2.716 14.988 1.00 93.62 92 VAL A CA 1
ATOM 709 C C . VAL A 1 92 ? 3.326 -2.613 15.617 1.00 93.62 92 VAL A C 1
ATOM 711 O O . VAL A 1 92 ? 3.514 -1.953 16.642 1.00 93.62 92 VAL A O 1
ATOM 714 N N . SER A 1 93 ? 4.330 -3.244 14.999 1.00 93.00 93 SER A N 1
ATOM 715 C CA . SER A 1 93 ? 5.716 -3.137 15.468 1.00 93.00 93 SER A CA 1
ATOM 716 C C . SER A 1 93 ? 6.247 -1.702 15.377 1.00 93.00 93 SER A C 1
ATOM 718 O O . SER A 1 93 ? 5.713 -0.860 14.657 1.00 93.00 93 SER A O 1
ATOM 720 N N . THR A 1 94 ? 7.379 -1.430 16.035 1.00 93.12 94 THR A N 1
ATOM 721 C CA . THR A 1 94 ? 8.085 -0.140 15.932 1.00 93.12 94 THR A CA 1
ATOM 722 C C . THR A 1 94 ? 8.385 0.251 14.483 1.00 93.12 94 THR A C 1
ATOM 724 O O . THR A 1 94 ? 8.316 1.427 14.134 1.00 93.12 94 THR A O 1
ATOM 727 N N . ILE A 1 95 ? 8.686 -0.725 13.618 1.00 92.69 95 ILE A N 1
ATOM 728 C CA . ILE A 1 95 ? 8.925 -0.468 12.193 1.00 92.69 95 ILE A CA 1
ATOM 729 C C . ILE A 1 95 ? 7.610 -0.111 11.496 1.00 92.69 95 ILE A C 1
ATOM 731 O O . ILE A 1 95 ? 7.593 0.813 10.688 1.00 92.69 95 ILE A O 1
ATOM 735 N N . GLY A 1 96 ? 6.511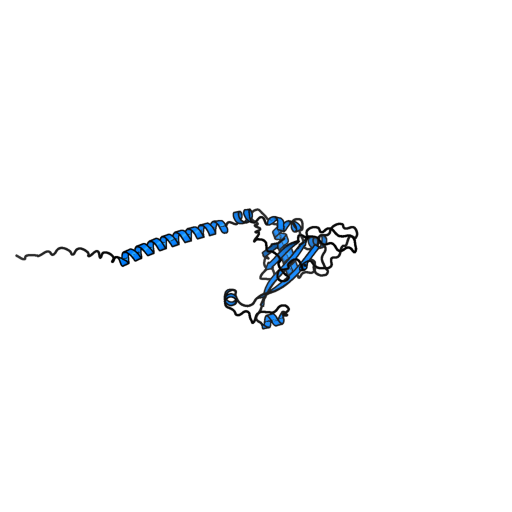 -0.791 11.831 1.00 93.88 96 GLY A N 1
ATOM 736 C CA . GLY A 1 96 ? 5.188 -0.468 11.304 1.00 93.88 96 GLY A CA 1
ATOM 737 C C . GLY A 1 96 ? 4.727 0.935 11.694 1.00 93.88 96 GLY A C 1
ATOM 738 O O . GLY A 1 96 ? 4.315 1.706 10.829 1.00 93.88 96 GLY A O 1
ATOM 739 N N . GLN A 1 97 ? 4.896 1.317 12.964 1.00 93.88 97 GLN A N 1
ATOM 740 C CA . GLN A 1 97 ? 4.615 2.681 13.428 1.00 93.88 97 GLN A CA 1
ATOM 741 C C . GLN A 1 97 ? 5.474 3.714 12.694 1.00 93.88 97 GLN A C 1
ATOM 743 O O . GLN A 1 97 ? 4.954 4.725 12.226 1.00 93.88 97 GLN A O 1
ATOM 748 N N . PHE A 1 98 ? 6.775 3.443 12.539 1.00 94.19 98 PHE A N 1
ATOM 749 C CA . PHE A 1 98 ? 7.674 4.302 11.771 1.00 94.19 98 PHE A CA 1
ATOM 750 C C . PHE A 1 98 ? 7.204 4.469 10.320 1.00 94.19 98 PHE A C 1
ATOM 752 O O . PHE A 1 98 ? 7.194 5.590 9.812 1.00 94.19 98 PHE A O 1
ATOM 759 N N . MET A 1 99 ? 6.781 3.387 9.658 1.00 95.44 99 MET A N 1
ATOM 760 C CA . MET A 1 99 ? 6.294 3.441 8.276 1.00 95.44 99 MET A CA 1
ATOM 761 C C . MET A 1 99 ? 5.012 4.266 8.143 1.00 95.44 99 MET A C 1
ATOM 763 O O . MET A 1 99 ? 4.929 5.089 7.231 1.00 95.44 99 MET A O 1
ATOM 767 N N . ILE A 1 100 ? 4.053 4.088 9.059 1.00 95.69 100 ILE A N 1
ATOM 768 C CA . ILE A 1 100 ? 2.800 4.860 9.083 1.00 95.69 100 ILE A CA 1
ATOM 769 C C . ILE A 1 100 ? 3.102 6.338 9.304 1.00 95.69 100 ILE A C 1
ATOM 771 O O . ILE A 1 100 ? 2.685 7.171 8.507 1.00 95.69 100 ILE A O 1
ATOM 775 N N . ASN A 1 101 ? 3.875 6.660 10.342 1.00 94.81 101 ASN A N 1
ATOM 776 C CA . ASN A 1 101 ? 4.199 8.040 10.683 1.00 94.81 101 ASN A CA 1
ATOM 777 C C . ASN A 1 101 ? 4.971 8.743 9.554 1.00 94.81 101 ASN A C 1
ATOM 779 O O . ASN A 1 101 ? 4.637 9.856 9.163 1.00 94.81 101 ASN A O 1
ATOM 783 N N . THR A 1 102 ? 5.960 8.065 8.963 1.00 94.19 102 THR A N 1
ATOM 784 C CA . THR A 1 102 ? 6.716 8.617 7.827 1.00 94.19 102 THR A CA 1
ATOM 785 C C . THR A 1 102 ? 5.811 8.876 6.626 1.00 94.19 102 THR A C 1
ATOM 787 O O . THR A 1 102 ? 5.925 9.920 5.990 1.00 94.19 102 THR A O 1
ATOM 790 N N . SER A 1 103 ? 4.887 7.958 6.331 1.00 93.50 103 SER A N 1
ATOM 791 C CA . SER A 1 103 ? 3.966 8.109 5.199 1.00 93.50 103 SER A CA 1
ATOM 792 C C . SER A 1 103 ? 2.949 9.226 5.430 1.00 93.50 103 SER A C 1
ATOM 794 O O . SER A 1 103 ? 2.678 9.988 4.508 1.00 93.50 103 SER A O 1
ATOM 796 N N . LEU A 1 104 ? 2.428 9.376 6.654 1.00 94.25 104 LEU A N 1
ATOM 797 C CA . LEU A 1 104 ? 1.572 10.507 7.029 1.00 94.25 104 LEU A CA 1
ATOM 798 C C . LEU A 1 104 ? 2.318 11.833 6.880 1.00 94.25 104 LEU A C 1
ATOM 800 O O . LEU A 1 104 ? 1.822 12.736 6.216 1.00 94.25 104 LEU A O 1
ATOM 804 N N . ALA A 1 105 ? 3.539 11.930 7.412 1.00 92.44 105 ALA A N 1
ATOM 805 C CA . ALA A 1 105 ? 4.357 13.131 7.278 1.00 92.44 105 ALA A CA 1
ATOM 806 C C . ALA A 1 105 ? 4.610 13.492 5.805 1.00 92.44 105 ALA A C 1
ATOM 808 O O . ALA A 1 105 ? 4.538 14.660 5.436 1.00 92.44 105 ALA A O 1
ATOM 809 N N . GLN A 1 106 ? 4.851 12.496 4.946 1.00 90.56 106 GLN A N 1
ATOM 810 C CA . GLN A 1 106 ? 4.985 12.707 3.503 1.00 90.56 106 GLN A CA 1
ATOM 811 C C . GLN A 1 106 ? 3.687 13.164 2.843 1.00 90.56 106 GLN A C 1
ATOM 813 O O . GLN A 1 106 ? 3.754 13.983 1.937 1.00 90.56 106 GLN A O 1
ATOM 818 N N . ILE A 1 107 ? 2.528 12.653 3.273 1.00 90.50 107 ILE A N 1
ATOM 819 C CA . ILE A 1 107 ? 1.213 13.092 2.786 1.00 90.50 107 ILE A CA 1
ATOM 820 C C . ILE A 1 107 ? 0.943 14.549 3.176 1.00 90.50 107 ILE A C 1
ATOM 822 O O . ILE A 1 107 ? 0.495 15.329 2.342 1.00 90.50 107 ILE A O 1
ATOM 826 N N . GLN A 1 108 ? 1.261 14.927 4.413 1.00 89.50 108 GLN A N 1
ATOM 827 C CA . GLN A 1 108 ? 1.033 16.282 4.917 1.00 89.50 108 GLN A CA 1
ATOM 828 C C . GLN A 1 108 ? 2.022 17.309 4.347 1.00 89.50 108 GLN A C 1
ATOM 830 O O . GLN A 1 108 ? 1.686 18.480 4.194 1.00 89.50 108 GLN A O 1
ATOM 835 N N . ALA A 1 109 ? 3.238 16.882 4.001 1.00 89.50 109 ALA A N 1
ATOM 836 C CA . ALA A 1 109 ? 4.269 17.743 3.423 1.00 89.50 109 ALA A CA 1
ATOM 837 C C . ALA A 1 109 ? 4.192 17.875 1.888 1.00 89.50 109 ALA A C 1
ATOM 839 O O . ALA A 1 109 ? 5.128 18.404 1.289 1.00 89.50 109 ALA A O 1
ATOM 840 N N . GLN A 1 110 ? 3.127 17.379 1.244 1.00 86.75 110 GLN A N 1
ATOM 841 C CA . GLN A 1 110 ? 3.012 17.420 -0.215 1.00 86.75 110 GLN A CA 1
ATOM 842 C C . GLN A 1 110 ? 2.946 18.847 -0.755 1.00 86.75 110 GLN A C 1
ATOM 844 O O . GLN A 1 110 ? 2.277 19.726 -0.213 1.00 86.75 110 GLN A O 1
ATOM 849 N N . ASP A 1 111 ? 3.608 19.041 -1.888 1.00 83.25 111 ASP A N 1
ATOM 850 C CA . ASP A 1 111 ? 3.675 20.296 -2.624 1.00 83.25 111 ASP A CA 1
ATOM 851 C C . ASP A 1 111 ? 3.435 20.072 -4.129 1.00 83.25 111 ASP A C 1
ATOM 853 O O . ASP A 1 111 ? 3.025 18.995 -4.569 1.00 83.25 111 ASP A O 1
ATOM 857 N N . SER A 1 112 ? 3.705 21.093 -4.948 1.00 78.50 112 SER A N 1
ATOM 858 C CA . SER A 1 112 ? 3.581 21.014 -6.409 1.00 78.50 112 SER A CA 1
ATOM 859 C C . SER A 1 112 ? 4.553 20.036 -7.085 1.00 78.50 112 SER A C 1
ATOM 861 O O . SER A 1 112 ? 4.450 19.845 -8.292 1.00 78.50 112 SER A O 1
ATOM 863 N N . HIS A 1 113 ? 5.495 19.440 -6.348 1.00 79.19 113 HIS A N 1
ATOM 864 C CA . HIS A 1 113 ? 6.468 18.460 -6.842 1.00 79.19 113 HIS A CA 1
ATOM 865 C C . HIS A 1 113 ? 6.211 17.045 -6.302 1.00 79.19 113 HIS A C 1
ATOM 867 O O . HIS A 1 113 ? 7.019 16.138 -6.509 1.00 79.19 113 HIS A O 1
ATOM 873 N N . SER A 1 114 ? 5.090 16.851 -5.606 1.00 80.50 114 SER A N 1
ATOM 874 C CA . SER A 1 114 ? 4.662 15.561 -5.078 1.00 80.50 114 SER A CA 1
ATOM 875 C C . SER A 1 114 ? 3.678 14.898 -6.042 1.00 80.50 114 SER A C 1
ATOM 877 O O . SER A 1 114 ? 2.565 15.383 -6.246 1.00 80.50 114 SER A O 1
ATOM 879 N N . PHE A 1 115 ? 4.094 13.776 -6.628 1.00 80.06 115 PHE A N 1
ATOM 880 C CA . PHE A 1 115 ? 3.340 13.075 -7.668 1.00 80.06 115 PHE A CA 1
ATOM 881 C C . PHE A 1 115 ? 2.760 11.763 -7.143 1.00 80.06 115 PHE A C 1
ATOM 883 O O . PHE A 1 115 ? 3.453 10.995 -6.471 1.00 80.06 115 PHE A O 1
ATOM 890 N N . ILE A 1 116 ? 1.499 11.485 -7.478 1.00 81.81 116 ILE A N 1
ATOM 891 C CA . ILE A 1 116 ? 0.819 10.242 -7.092 1.00 81.81 116 ILE A CA 1
ATOM 892 C C . ILE A 1 116 ? 0.219 9.624 -8.338 1.00 81.81 116 ILE A C 1
ATOM 894 O O . ILE A 1 116 ? -0.614 10.226 -9.011 1.00 81.81 116 ILE A O 1
ATOM 898 N N . LEU A 1 117 ? 0.652 8.404 -8.637 1.00 78.19 117 LEU A N 1
ATOM 899 C CA . LEU A 1 117 ? 0.362 7.753 -9.903 1.00 78.19 117 LEU A CA 1
ATOM 900 C C . LEU A 1 117 ? -0.600 6.585 -9.702 1.00 78.19 117 LEU A C 1
ATOM 902 O O . LEU A 1 117 ? -0.329 5.684 -8.906 1.00 78.19 117 LEU A O 1
ATOM 906 N N . SER A 1 118 ? -1.692 6.569 -10.466 1.00 79.69 118 SER A N 1
ATOM 907 C CA . SER A 1 118 ? -2.544 5.387 -10.592 1.00 79.69 118 SER A CA 1
ATOM 908 C C . SER A 1 118 ? -1.948 4.441 -11.631 1.00 79.69 118 SER A C 1
ATOM 910 O O . SER A 1 118 ? -1.681 4.840 -12.763 1.00 79.69 118 SER A O 1
ATOM 912 N N . MET A 1 119 ? -1.731 3.179 -11.253 1.00 70.94 119 MET A N 1
ATOM 913 C CA . MET A 1 119 ? -1.175 2.148 -12.145 1.00 70.94 119 MET A CA 1
ATOM 914 C C . MET A 1 119 ? -2.253 1.284 -12.825 1.00 70.94 119 MET A C 1
ATOM 916 O O . MET A 1 119 ? -1.916 0.417 -13.630 1.00 70.94 119 MET A O 1
ATOM 920 N N . GLY A 1 120 ? -3.538 1.528 -12.536 1.00 76.31 120 GLY A N 1
ATOM 921 C CA . GLY A 1 120 ? -4.678 0.819 -13.121 1.00 76.31 120 GLY A CA 1
ATOM 922 C C . GLY A 1 120 ? -5.604 0.187 -12.081 1.00 76.31 120 GLY A C 1
ATOM 923 O O . GLY A 1 120 ? -5.446 0.379 -10.877 1.00 76.31 120 GLY A O 1
ATOM 924 N N . SER A 1 121 ? -6.588 -0.571 -12.562 1.00 80.06 121 SER A N 1
ATOM 925 C CA . SER A 1 121 ? -7.513 -1.346 -11.736 1.00 80.06 121 SER A CA 1
ATOM 926 C C . SER A 1 121 ? -7.374 -2.837 -12.029 1.00 80.06 121 SER A C 1
ATOM 928 O O . SER A 1 121 ? -7.094 -3.253 -13.155 1.00 80.06 121 SER A O 1
ATOM 930 N N . HIS A 1 122 ? -7.571 -3.652 -10.997 1.00 79.81 122 HIS A N 1
ATOM 931 C CA . HIS A 1 122 ? -7.538 -5.105 -11.104 1.00 79.81 122 HIS A CA 1
ATOM 932 C C . HIS A 1 122 ? -8.816 -5.680 -10.506 1.00 79.81 122 HIS A C 1
ATOM 934 O O . HIS A 1 122 ? -9.219 -5.301 -9.408 1.00 79.81 122 HIS A O 1
ATOM 940 N N . THR A 1 123 ? -9.452 -6.595 -11.236 1.00 85.19 123 THR A N 1
ATOM 941 C CA . THR A 1 123 ? -10.652 -7.278 -10.748 1.00 85.19 123 THR A CA 1
ATOM 942 C C . THR A 1 123 ? -10.239 -8.367 -9.766 1.00 85.19 123 THR A C 1
ATOM 944 O O . THR A 1 123 ? -9.333 -9.150 -10.051 1.00 85.19 123 THR A O 1
ATOM 947 N N . ILE A 1 124 ? -10.903 -8.418 -8.611 1.00 82.75 124 ILE A N 1
ATOM 948 C CA . ILE A 1 124 ? -10.794 -9.547 -7.684 1.00 82.75 124 ILE A CA 1
ATOM 949 C C . ILE A 1 124 ? -11.638 -10.679 -8.272 1.00 82.75 124 ILE A C 1
ATOM 951 O O . ILE A 1 124 ? -12.850 -10.533 -8.417 1.00 82.75 124 ILE A O 1
ATOM 955 N N . GLU A 1 125 ? -10.993 -11.776 -8.655 1.00 84.94 125 GLU A N 1
ATOM 956 C CA . GLU A 1 125 ? -11.631 -12.893 -9.364 1.00 84.94 125 GLU A CA 1
ATOM 957 C C . GLU A 1 125 ? -11.844 -14.085 -8.429 1.00 84.94 125 GLU A C 1
ATOM 959 O O . GLU A 1 125 ? -12.857 -14.778 -8.529 1.00 84.94 125 GLU A O 1
ATOM 964 N N . ASP A 1 126 ? -10.918 -14.315 -7.494 1.00 85.88 126 ASP A N 1
ATOM 965 C CA . ASP A 1 126 ? -10.967 -15.446 -6.578 1.00 85.88 126 ASP A CA 1
ATOM 966 C C . ASP A 1 126 ? -10.264 -15.159 -5.233 1.00 85.88 126 ASP A C 1
ATOM 968 O O . ASP A 1 126 ? -9.803 -14.060 -4.933 1.00 85.88 126 ASP A O 1
ATOM 972 N N . SER A 1 127 ? -10.182 -16.183 -4.379 1.00 83.69 127 SER A N 1
ATOM 973 C CA . SER A 1 127 ? -9.540 -16.078 -3.059 1.00 83.69 127 SER A CA 1
ATOM 974 C C . SER A 1 127 ? -8.019 -15.852 -3.093 1.00 83.69 127 SER A C 1
ATOM 976 O O . SER A 1 127 ? -7.416 -15.571 -2.056 1.00 83.69 127 SER A O 1
ATOM 978 N N . THR A 1 128 ? -7.365 -16.001 -4.247 1.00 80.25 128 THR A N 1
ATOM 979 C CA . THR A 1 128 ? -5.920 -15.782 -4.402 1.00 80.25 128 THR A CA 1
ATOM 980 C C . THR A 1 128 ? -5.579 -14.304 -4.547 1.00 80.25 128 THR A C 1
ATOM 982 O O . THR A 1 128 ? -4.527 -13.889 -4.054 1.00 80.25 128 THR A O 1
ATOM 985 N N . ASN A 1 129 ? -6.476 -13.509 -5.140 1.00 82.31 129 ASN A N 1
ATOM 986 C CA . ASN A 1 129 ? -6.347 -12.057 -5.262 1.00 82.31 129 ASN A CA 1
ATOM 987 C C . ASN A 1 129 ? -7.322 -11.274 -4.365 1.00 82.31 129 ASN A C 1
ATOM 989 O O . ASN A 1 129 ? -7.445 -10.056 -4.505 1.00 82.31 129 ASN A O 1
ATOM 993 N N . ASP A 1 130 ? -7.960 -11.948 -3.403 1.00 86.62 130 ASP A N 1
ATOM 994 C CA . ASP A 1 130 ? -8.850 -11.323 -2.427 1.00 86.62 130 ASP A CA 1
ATOM 995 C C . ASP A 1 130 ? -8.093 -10.393 -1.462 1.00 86.62 130 ASP A C 1
ATOM 997 O O . ASP A 1 130 ? -7.465 -10.802 -0.480 1.00 86.62 130 ASP A O 1
ATOM 1001 N N . ILE A 1 131 ? -8.196 -9.094 -1.739 1.00 86.06 131 ILE A N 1
ATOM 1002 C CA . ILE A 1 131 ? -7.742 -8.019 -0.855 1.00 86.06 131 ILE A CA 1
ATOM 1003 C C . ILE A 1 131 ? -8.865 -7.492 0.051 1.00 86.06 131 ILE A C 1
ATOM 1005 O O . ILE A 1 131 ? -8.614 -6.662 0.917 1.00 86.06 131 ILE A O 1
ATOM 1009 N N . CYS A 1 132 ? -10.102 -7.948 -0.074 1.00 85.50 132 CYS A N 1
ATOM 1010 C CA . CYS A 1 132 ? -11.193 -7.489 0.785 1.00 85.50 132 CYS A CA 1
ATOM 1011 C C . CYS A 1 132 ? -11.325 -8.361 2.039 1.00 85.50 132 CYS A C 1
ATOM 1013 O O . CYS A 1 132 ? -11.652 -7.846 3.109 1.00 85.50 132 CYS A O 1
ATOM 1015 N N . GLY A 1 133 ? -10.955 -9.644 1.958 1.00 87.00 133 GLY A N 1
ATOM 1016 C CA . GLY A 1 133 ? -11.020 -10.612 3.059 1.00 87.00 133 GLY A CA 1
ATOM 1017 C C . GLY A 1 133 ? -10.311 -10.179 4.349 1.00 87.00 133 GLY A C 1
ATOM 1018 O O . GLY A 1 133 ? -10.674 -10.616 5.438 1.00 87.00 133 GLY A O 1
ATOM 1019 N N . ARG A 1 134 ? -9.347 -9.250 4.271 1.00 87.44 134 ARG A N 1
ATOM 1020 C CA . ARG A 1 134 ? -8.676 -8.659 5.445 1.00 87.44 134 ARG A CA 1
ATOM 1021 C C . ARG A 1 134 ? -9.623 -7.882 6.361 1.00 87.44 134 ARG A C 1
ATOM 1023 O O . ARG A 1 134 ? -9.383 -7.843 7.565 1.00 87.44 134 ARG A O 1
ATOM 1030 N N . LEU A 1 135 ? -10.667 -7.272 5.801 1.00 90.56 135 LEU A N 1
ATOM 1031 C CA . LEU A 1 135 ? -11.676 -6.523 6.552 1.00 90.56 135 LEU A CA 1
ATOM 1032 C C . LEU A 1 135 ? -12.725 -7.433 7.200 1.00 90.56 135 LEU A C 1
ATOM 1034 O O . LEU A 1 135 ? -13.536 -6.960 7.987 1.00 90.56 135 LEU A O 1
ATOM 1038 N N . VAL A 1 136 ? -12.748 -8.730 6.880 1.00 91.19 136 VAL A N 1
ATOM 1039 C CA . VAL A 1 136 ? -13.715 -9.672 7.458 1.00 91.19 136 VAL A CA 1
ATOM 1040 C C . VAL A 1 136 ? -13.262 -10.031 8.873 1.00 91.19 136 VAL A C 1
ATOM 1042 O O . VAL A 1 136 ? -12.534 -10.997 9.095 1.00 91.19 136 VAL A O 1
ATOM 1045 N N . GLN A 1 137 ? -13.642 -9.189 9.831 1.00 92.50 137 GLN A N 1
ATOM 1046 C CA . GLN A 1 137 ? -13.256 -9.261 11.240 1.00 92.50 137 GLN A CA 1
ATOM 1047 C C . GLN A 1 137 ? -14.406 -8.800 12.146 1.00 92.50 137 GLN A C 1
ATOM 1049 O O . GLN A 1 137 ? -15.431 -8.306 11.682 1.00 92.50 137 GLN A O 1
ATOM 1054 N N . SER A 1 138 ? -14.233 -8.960 13.460 1.00 92.56 138 SER A N 1
ATOM 1055 C CA . SER A 1 138 ? -15.135 -8.381 14.462 1.00 92.56 138 SER A CA 1
ATOM 1056 C C . SER A 1 138 ? -14.611 -7.025 14.925 1.00 92.56 138 SER A C 1
ATOM 1058 O O . SER A 1 138 ? -13.475 -6.926 15.389 1.00 92.56 138 SER A O 1
ATOM 1060 N N . TYR A 1 139 ? -15.452 -5.999 14.815 1.00 93.62 139 TYR A N 1
ATOM 1061 C CA . TYR A 1 139 ? -15.113 -4.617 15.139 1.00 93.62 139 TYR A CA 1
ATOM 1062 C C . TYR A 1 139 ? -15.909 -4.142 16.355 1.00 93.62 139 TYR A C 1
ATOM 1064 O O . TYR A 1 139 ? -17.127 -4.330 16.385 1.00 93.62 139 TYR A O 1
ATOM 1072 N N . PRO A 1 140 ? -15.261 -3.520 17.352 1.00 91.25 140 PRO A N 1
ATOM 1073 C CA . PRO A 1 140 ? -15.974 -2.886 18.445 1.00 91.25 140 PRO A CA 1
ATOM 1074 C C . PRO A 1 140 ? -16.657 -1.609 17.943 1.00 91.25 140 PRO A C 1
ATOM 1076 O O . PRO A 1 140 ? -16.026 -0.760 17.315 1.00 91.25 140 PRO A O 1
ATOM 1079 N N . VAL A 1 141 ? -17.946 -1.463 18.247 1.00 88.12 141 VAL A N 1
ATOM 1080 C CA . VAL A 1 141 ? -18.687 -0.212 18.061 1.00 88.12 141 VAL A CA 1
ATOM 1081 C C . VAL A 1 141 ? -18.913 0.377 19.448 1.00 88.12 141 VAL A C 1
ATOM 1083 O O . VAL A 1 141 ? -19.683 -0.163 20.238 1.00 88.12 141 VAL A O 1
ATOM 1086 N N . ASN A 1 142 ? -18.178 1.445 19.763 1.00 80.44 142 ASN A N 1
ATOM 1087 C CA . ASN A 1 142 ? -18.163 2.023 21.110 1.00 80.44 142 ASN A CA 1
ATOM 1088 C C . ASN A 1 142 ? -19.438 2.820 21.430 1.00 80.44 142 ASN A C 1
ATOM 1090 O O . ASN A 1 142 ? -19.835 2.887 22.591 1.00 80.44 142 ASN A O 1
ATOM 1094 N N . ASP A 1 143 ? -20.076 3.412 20.415 1.00 84.75 143 ASP A N 1
ATOM 1095 C CA . ASP A 1 143 ? -21.339 4.138 20.562 1.00 84.75 143 ASP A CA 1
ATOM 1096 C C . ASP A 1 143 ? -22.517 3.259 20.100 1.00 84.75 143 ASP A C 1
ATOM 1098 O O . ASP A 1 143 ? -22.639 2.982 18.904 1.00 84.75 143 ASP A O 1
ATOM 1102 N N . PRO A 1 144 ? -23.412 2.828 21.009 1.00 79.94 144 PRO A N 1
ATOM 1103 C CA . PRO A 1 144 ? -24.562 1.998 20.657 1.00 79.94 144 PRO A CA 1
ATOM 1104 C C . PRO A 1 144 ? -25.592 2.718 19.772 1.00 79.94 144 PRO A C 1
ATOM 1106 O O . PRO A 1 144 ? -26.439 2.053 19.180 1.00 79.94 144 PRO A O 1
ATOM 1109 N N . ASN A 1 145 ? -25.532 4.050 19.677 1.00 85.69 145 ASN A N 1
ATOM 1110 C CA . ASN A 1 145 ? -26.407 4.855 18.825 1.00 85.69 145 ASN A CA 1
ATOM 1111 C C . ASN A 1 145 ? -25.750 5.242 17.492 1.00 85.69 145 ASN A C 1
ATOM 1113 O O . ASN A 1 145 ? -26.356 5.979 16.710 1.00 85.69 145 ASN A O 1
ATOM 1117 N N . ALA A 1 146 ? -24.527 4.773 17.221 1.00 86.62 146 ALA A N 1
ATOM 1118 C CA . ALA A 1 146 ? -23.848 5.065 15.971 1.00 86.62 146 ALA A CA 1
ATOM 1119 C C . ALA A 1 146 ? -24.670 4.554 14.780 1.00 86.62 146 ALA A C 1
ATOM 1121 O O . ALA A 1 146 ? -25.036 3.383 14.697 1.00 86.62 146 ALA A O 1
ATOM 1122 N N . THR A 1 147 ? -24.934 5.442 13.824 1.00 89.62 147 THR A N 1
ATOM 1123 C CA . THR A 1 147 ? -25.589 5.102 12.552 1.00 89.62 147 THR A CA 1
ATOM 1124 C C . THR A 1 147 ? -24.580 4.744 11.466 1.00 89.62 147 THR A C 1
ATOM 1126 O O . THR A 1 147 ? -24.928 4.085 10.486 1.00 89.62 147 THR A O 1
ATOM 1129 N N . SER A 1 148 ? -23.320 5.145 11.642 1.00 91.50 148 SER A N 1
ATOM 1130 C CA . SER A 1 148 ? -22.220 4.825 10.742 1.00 91.50 148 SER A CA 1
ATOM 1131 C C . SER A 1 148 ? -20.915 4.608 11.495 1.00 91.50 148 SER A C 1
ATOM 1133 O O . SER A 1 148 ? -20.692 5.228 12.533 1.00 91.50 148 SER A O 1
ATOM 1135 N N . VAL A 1 149 ? -20.027 3.797 10.930 1.00 92.88 149 VAL A N 1
ATOM 1136 C CA . VAL A 1 149 ? -18.684 3.541 11.457 1.00 92.88 149 VAL A CA 1
ATOM 1137 C C . VAL A 1 149 ? -17.665 3.529 10.322 1.00 92.88 149 VAL A C 1
ATOM 1139 O O . VAL A 1 149 ? -17.968 3.093 9.214 1.00 92.88 149 VAL A O 1
ATOM 1142 N N . GLN A 1 150 ? -16.447 3.993 10.582 1.00 94.19 150 GLN A N 1
ATOM 1143 C CA . GLN A 1 150 ? -15.315 3.783 9.681 1.00 94.19 150 GLN A CA 1
ATOM 1144 C C . GLN A 1 150 ? -14.457 2.650 10.236 1.00 94.19 150 GLN A C 1
ATOM 1146 O O . GLN A 1 150 ? -14.136 2.636 11.422 1.00 94.19 150 GLN A O 1
ATOM 1151 N N . LEU A 1 151 ? -14.114 1.681 9.394 1.00 95.12 151 LEU A N 1
ATOM 1152 C CA . LEU A 1 151 ? -13.381 0.489 9.798 1.00 95.12 151 LEU A CA 1
ATOM 1153 C C . LEU A 1 151 ? -11.920 0.607 9.378 1.00 95.12 151 LEU A C 1
ATOM 1155 O O . LEU A 1 151 ? -11.612 1.106 8.295 1.00 95.12 151 LEU A O 1
ATOM 1159 N N . GLY A 1 152 ? -11.028 0.107 10.223 1.00 95.44 152 GLY A N 1
ATOM 1160 C CA . GLY A 1 152 ? -9.602 0.037 9.959 1.00 95.44 152 GLY A CA 1
ATOM 1161 C C . GLY A 1 152 ? -9.048 -1.371 10.166 1.00 95.44 152 GLY A C 1
ATOM 1162 O O . GLY A 1 152 ? -9.509 -2.130 11.013 1.00 95.44 152 GLY A O 1
ATOM 1163 N N . SER A 1 153 ? -8.029 -1.754 9.410 1.00 96.00 153 SER A N 1
ATOM 1164 C CA . SER A 1 153 ? -7.216 -2.934 9.707 1.00 96.00 153 SER A CA 1
ATOM 1165 C C . SER A 1 153 ? -5.779 -2.633 9.345 1.00 96.00 153 SER A C 1
ATOM 1167 O O . SER A 1 153 ? -5.514 -2.181 8.233 1.00 96.00 153 SER A O 1
ATOM 1169 N N . VAL A 1 154 ? -4.852 -2.895 10.261 1.00 96.12 154 VAL A N 1
ATOM 1170 C CA . VAL A 1 154 ? -3.428 -2.805 9.960 1.00 96.12 154 VAL A CA 1
ATOM 1171 C C . VAL A 1 154 ? -2.706 -4.089 10.325 1.00 96.12 154 VAL A C 1
ATOM 1173 O O . VAL A 1 154 ? -2.973 -4.697 11.362 1.00 96.12 154 VAL A O 1
ATOM 1176 N N . VAL A 1 155 ? -1.795 -4.505 9.447 1.00 94.50 155 VAL A N 1
ATOM 1177 C CA . VAL A 1 155 ? -0.790 -5.529 9.738 1.00 94.50 155 VAL A CA 1
ATOM 1178 C C . VAL A 1 155 ? 0.539 -5.146 9.148 1.00 94.50 155 VAL A C 1
ATOM 1180 O O . VAL A 1 155 ? 0.626 -4.746 7.991 1.00 94.50 155 VAL A O 1
ATOM 1183 N N . ASP A 1 156 ? 1.584 -5.362 9.929 1.00 93.50 156 ASP A N 1
ATOM 1184 C CA . ASP A 1 156 ? 2.953 -5.282 9.482 1.00 93.50 156 ASP A CA 1
ATOM 1185 C C . ASP A 1 156 ? 3.661 -6.637 9.541 1.00 93.50 156 ASP A C 1
ATOM 1187 O O . ASP A 1 156 ? 3.269 -7.569 10.247 1.00 93.50 156 ASP A O 1
ATOM 1191 N N . GLY A 1 157 ? 4.697 -6.778 8.723 1.00 91.44 157 GLY A N 1
ATOM 1192 C CA . GLY A 1 157 ? 5.430 -8.025 8.612 1.00 91.44 157 GLY A CA 1
ATOM 1193 C C . GLY A 1 157 ? 6.678 -7.925 7.752 1.00 91.44 157 GLY A C 1
ATOM 1194 O O . GLY A 1 157 ? 7.012 -6.882 7.185 1.00 91.44 157 GLY A O 1
ATOM 1195 N N . ILE A 1 158 ? 7.376 -9.056 7.663 1.00 90.38 158 ILE A N 1
ATOM 1196 C CA . ILE A 1 158 ? 8.610 -9.207 6.896 1.00 90.38 158 ILE A CA 1
ATOM 1197 C C . ILE A 1 158 ? 8.356 -10.173 5.746 1.00 90.38 158 ILE A C 1
ATOM 1199 O O . ILE A 1 158 ? 7.824 -11.265 5.932 1.00 90.38 158 ILE A O 1
ATOM 1203 N N . THR A 1 159 ? 8.770 -9.775 4.551 1.00 89.56 159 THR A N 1
ATOM 1204 C CA . THR A 1 159 ? 8.852 -10.638 3.378 1.00 89.56 159 THR A CA 1
ATOM 1205 C C . THR A 1 159 ? 10.250 -11.223 3.272 1.00 89.56 159 THR A C 1
ATOM 1207 O O . THR A 1 159 ? 11.261 -10.528 3.419 1.00 89.56 159 THR A O 1
ATOM 1210 N N . PHE A 1 160 ? 10.284 -12.512 2.971 1.00 90.00 160 PHE A N 1
ATOM 1211 C CA . PHE A 1 160 ? 11.490 -13.280 2.736 1.00 90.00 160 PHE A CA 1
ATOM 1212 C C . PHE A 1 160 ? 11.743 -13.387 1.232 1.00 90.00 160 PHE A C 1
ATOM 1214 O O . PHE A 1 160 ? 10.818 -13.648 0.465 1.00 90.00 160 PHE A O 1
ATOM 1221 N N . MET A 1 161 ? 12.987 -13.188 0.806 1.00 89.12 161 MET A N 1
ATOM 1222 C CA . MET A 1 161 ? 13.401 -13.297 -0.594 1.00 89.12 161 MET A CA 1
ATOM 1223 C C . MET A 1 161 ? 14.566 -14.272 -0.719 1.00 89.12 161 MET A C 1
ATOM 1225 O O . MET A 1 161 ? 15.372 -14.414 0.199 1.00 89.12 161 MET A O 1
ATOM 1229 N N . ARG A 1 162 ? 14.640 -14.947 -1.863 1.00 89.19 162 ARG A N 1
ATOM 1230 C CA . ARG A 1 162 ? 15.716 -15.868 -2.219 1.00 89.19 162 ARG A CA 1
ATOM 1231 C C . ARG A 1 162 ? 16.192 -15.543 -3.627 1.00 89.19 162 ARG A C 1
ATOM 1233 O O . ARG A 1 162 ? 15.368 -15.340 -4.523 1.00 89.19 162 ARG A O 1
ATOM 1240 N N . ASP A 1 163 ? 17.510 -15.551 -3.790 1.00 84.31 163 ASP A N 1
ATOM 1241 C CA . ASP A 1 163 ? 18.218 -15.315 -5.046 1.00 84.31 163 ASP A CA 1
ATOM 1242 C C . ASP A 1 163 ? 17.969 -13.930 -5.682 1.00 84.31 163 ASP A C 1
ATOM 1244 O O . ASP A 1 163 ? 17.293 -13.059 -5.134 1.00 84.31 163 ASP A O 1
ATOM 1248 N N . THR A 1 164 ? 18.575 -13.701 -6.847 1.00 82.94 164 THR A N 1
ATOM 1249 C CA . THR A 1 164 ? 18.413 -12.477 -7.648 1.00 82.94 164 THR A CA 1
ATOM 1250 C C . THR A 1 164 ? 17.268 -12.604 -8.655 1.00 82.94 164 THR A C 1
ATOM 1252 O O . THR A 1 164 ? 16.839 -13.710 -8.992 1.00 82.94 164 THR A O 1
ATOM 1255 N N . ALA A 1 165 ? 16.806 -11.475 -9.203 1.00 81.81 165 ALA A N 1
ATOM 1256 C CA . ALA A 1 165 ? 15.804 -11.467 -10.272 1.00 81.81 165 ALA A CA 1
ATOM 1257 C C . ALA A 1 165 ? 16.247 -12.292 -11.495 1.00 81.81 165 ALA A C 1
ATOM 1259 O O . ALA A 1 165 ? 15.464 -13.081 -12.018 1.00 81.81 165 ALA A O 1
ATOM 1260 N N . LEU A 1 166 ? 17.517 -12.166 -11.900 1.00 81.62 166 LEU A N 1
ATOM 1261 C CA . LEU A 1 166 ? 18.065 -12.895 -13.044 1.00 81.62 166 LEU A CA 1
ATOM 1262 C C . LEU A 1 166 ? 18.061 -14.405 -12.794 1.00 81.62 166 LEU A C 1
ATOM 1264 O O . LEU A 1 166 ? 17.576 -15.165 -13.622 1.00 81.62 166 LEU A O 1
ATOM 1268 N N . SER A 1 167 ? 18.555 -14.838 -11.635 1.00 80.06 167 SER A N 1
ATOM 1269 C CA . SER A 1 167 ? 18.550 -16.257 -11.272 1.00 80.06 167 SER A CA 1
ATOM 1270 C C . SER A 1 167 ? 17.133 -16.809 -11.138 1.00 80.06 167 SER A C 1
ATOM 1272 O O . SER A 1 167 ? 16.897 -17.914 -11.604 1.00 80.06 167 SER A O 1
ATOM 1274 N N . ASN A 1 168 ? 16.183 -16.045 -10.583 1.00 80.31 168 ASN A N 1
ATOM 1275 C CA . ASN A 1 168 ? 14.783 -16.467 -10.483 1.00 80.31 168 ASN A CA 1
ATOM 1276 C C . ASN A 1 168 ? 14.121 -16.619 -11.865 1.00 80.31 168 ASN A C 1
ATOM 1278 O O . ASN A 1 168 ? 13.324 -17.532 -12.044 1.00 80.31 168 ASN A O 1
ATOM 1282 N N . GLY A 1 169 ? 14.486 -15.795 -12.856 1.00 80.62 169 GLY A N 1
ATOM 1283 C CA . GLY A 1 169 ? 13.967 -15.901 -14.227 1.00 80.62 169 GLY A CA 1
ATOM 1284 C C . GLY A 1 169 ? 14.378 -17.177 -14.975 1.00 80.62 169 GLY A C 1
ATOM 1285 O O . GLY A 1 169 ? 13.706 -17.565 -15.926 1.00 80.62 169 GLY A O 1
ATOM 1286 N N . PHE A 1 170 ? 15.448 -17.845 -14.534 1.00 82.69 170 PHE A N 1
ATOM 1287 C CA . PHE A 1 170 ? 15.935 -19.104 -15.112 1.00 82.69 170 PHE A CA 1
ATOM 1288 C C . PHE A 1 170 ? 15.831 -20.295 -14.142 1.00 82.69 170 PHE A C 1
ATOM 1290 O O . PHE A 1 170 ? 16.400 -21.353 -14.418 1.00 82.69 170 PHE A O 1
ATOM 1297 N N . ARG A 1 171 ? 15.152 -20.140 -12.995 1.00 79.19 171 ARG A N 1
ATOM 1298 C CA . ARG A 1 171 ? 15.094 -21.173 -11.949 1.00 79.19 171 ARG A CA 1
ATOM 1299 C C . ARG A 1 171 ? 13.894 -22.099 -12.121 1.00 79.19 171 ARG A C 1
ATOM 1301 O O . ARG A 1 171 ? 12.813 -21.672 -12.507 1.00 79.19 171 ARG A O 1
ATOM 1308 N N . ASP A 1 172 ? 14.083 -23.353 -11.719 1.00 78.62 172 ASP A N 1
ATOM 1309 C CA . ASP A 1 172 ? 12.988 -24.272 -11.416 1.00 78.62 172 ASP A CA 1
ATOM 1310 C C . ASP A 1 172 ? 12.293 -23.876 -10.092 1.00 78.62 172 ASP A C 1
ATOM 1312 O O . ASP A 1 172 ? 12.935 -23.722 -9.046 1.00 78.62 172 ASP A O 1
ATOM 1316 N N . THR A 1 173 ? 10.972 -23.701 -10.139 1.00 79.00 173 THR A N 1
ATOM 1317 C CA . THR A 1 173 ? 10.131 -23.278 -9.007 1.00 79.00 173 THR A CA 1
ATOM 1318 C C . THR A 1 173 ? 9.659 -24.443 -8.132 1.00 79.00 173 THR A C 1
ATOM 1320 O O . THR A 1 173 ? 8.962 -24.230 -7.143 1.00 79.00 173 THR A O 1
ATOM 1323 N N . THR A 1 174 ? 10.024 -25.691 -8.450 1.00 76.94 174 THR A N 1
ATOM 1324 C CA . THR A 1 174 ? 9.642 -26.880 -7.656 1.00 76.94 174 THR A CA 1
ATOM 1325 C C . THR A 1 174 ? 10.161 -26.860 -6.212 1.00 76.94 174 THR A C 1
ATOM 1327 O O . THR A 1 174 ? 9.610 -27.544 -5.351 1.00 76.94 174 THR A O 1
ATOM 1330 N N . SER A 1 175 ? 11.194 -26.060 -5.926 1.00 79.50 175 SER A N 1
ATOM 1331 C CA . SER A 1 175 ? 11.821 -25.915 -4.601 1.00 79.50 175 SER A CA 1
ATOM 1332 C C . SER A 1 175 ? 11.411 -24.641 -3.850 1.00 79.50 175 SER A C 1
ATOM 1334 O O . SER A 1 175 ? 12.113 -24.200 -2.930 1.00 79.50 175 SER A O 1
ATOM 1336 N N . ASP A 1 176 ? 10.326 -23.999 -4.276 1.00 87.56 176 ASP A N 1
ATOM 1337 C CA . ASP A 1 176 ? 9.867 -22.736 -3.708 1.00 87.56 176 ASP A CA 1
ATOM 1338 C C . ASP A 1 176 ? 9.174 -22.931 -2.358 1.00 87.56 176 ASP A C 1
ATOM 1340 O O . ASP A 1 176 ? 8.643 -23.996 -2.032 1.00 87.56 176 ASP A O 1
ATOM 1344 N N . ALA A 1 177 ? 9.195 -21.876 -1.546 1.00 88.50 177 ALA A N 1
ATOM 1345 C CA . ALA A 1 177 ? 8.524 -21.879 -0.258 1.00 88.50 177 ALA A CA 1
ATOM 1346 C C . ALA A 1 177 ? 7.013 -22.126 -0.415 1.00 88.50 177 ALA A C 1
ATOM 1348 O O . ALA A 1 177 ? 6.319 -21.398 -1.125 1.00 88.50 177 ALA A O 1
ATOM 1349 N N . ALA A 1 178 ? 6.486 -23.118 0.305 1.00 87.50 178 ALA A N 1
ATOM 1350 C CA . ALA A 1 178 ? 5.050 -23.364 0.362 1.00 87.50 178 ALA A CA 1
ATOM 1351 C C . ALA A 1 178 ? 4.354 -22.402 1.339 1.00 87.50 178 ALA A C 1
ATOM 1353 O O . ALA A 1 178 ? 4.937 -21.937 2.327 1.00 87.50 178 ALA A O 1
ATOM 1354 N N . ARG A 1 179 ? 3.062 -22.146 1.103 1.00 85.38 179 ARG A N 1
ATOM 1355 C CA . ARG A 1 179 ? 2.223 -21.352 2.011 1.00 85.38 179 ARG A CA 1
ATOM 1356 C C . ARG A 1 179 ? 2.228 -21.978 3.414 1.00 85.38 179 ARG A C 1
ATOM 1358 O O . ARG A 1 179 ? 2.009 -23.174 3.569 1.00 85.38 179 ARG A O 1
ATOM 1365 N N . GLY A 1 180 ? 2.440 -21.148 4.435 1.00 86.25 180 GLY A N 1
ATOM 1366 C CA . GLY A 1 180 ? 2.412 -21.562 5.843 1.00 86.25 180 GLY A CA 1
ATOM 1367 C C . GLY A 1 180 ? 3.744 -22.068 6.405 1.00 86.25 180 GLY A C 1
ATOM 1368 O O . GLY A 1 180 ? 3.800 -22.403 7.588 1.00 86.25 180 GLY A O 1
ATOM 1369 N N . MET A 1 181 ? 4.819 -22.097 5.607 1.00 91.81 181 MET A N 1
ATOM 1370 C CA . MET A 1 181 ? 6.160 -22.376 6.127 1.00 91.81 181 MET A CA 1
ATOM 1371 C C . MET A 1 181 ? 6.582 -21.339 7.176 1.00 91.81 181 MET A C 1
ATOM 1373 O O . MET A 1 181 ? 6.357 -20.138 7.024 1.00 91.81 181 MET A O 1
ATOM 1377 N N . LYS A 1 182 ? 7.221 -21.819 8.245 1.00 93.19 182 LYS A N 1
ATOM 1378 C CA . LYS A 1 182 ? 7.777 -20.981 9.313 1.00 93.19 182 LYS A CA 1
ATOM 1379 C C . LYS A 1 182 ? 9.079 -20.325 8.866 1.00 93.19 182 LYS A C 1
ATOM 1381 O O . LYS A 1 182 ? 9.790 -20.840 8.008 1.00 93.19 182 LYS A O 1
ATOM 1386 N N . GLU A 1 183 ? 9.435 -19.234 9.534 1.00 92.38 183 GLU A N 1
ATOM 1387 C CA . GLU A 1 183 ? 10.660 -18.470 9.276 1.00 92.38 183 GLU A CA 1
ATOM 1388 C C . GLU A 1 183 ? 11.930 -19.338 9.243 1.00 92.38 183 GLU A C 1
ATOM 1390 O O . GLU A 1 183 ? 12.727 -19.239 8.311 1.00 92.38 183 GLU A O 1
ATOM 1395 N N . THR A 1 184 ? 12.071 -20.271 10.186 1.00 93.94 184 THR A N 1
ATOM 1396 C CA . THR A 1 184 ? 13.222 -21.179 10.238 1.00 93.94 184 THR A CA 1
ATOM 1397 C C . THR A 1 184 ? 13.295 -22.095 9.018 1.00 93.94 184 THR A C 1
ATOM 1399 O O . THR A 1 184 ? 14.381 -22.337 8.499 1.00 93.94 184 THR A O 1
ATOM 1402 N N . GLN A 1 185 ? 12.147 -22.554 8.513 1.00 94.25 185 GLN A N 1
ATOM 1403 C CA . GLN A 1 185 ? 12.061 -23.385 7.308 1.00 94.25 185 GLN A CA 1
ATOM 1404 C C . GLN A 1 185 ? 12.408 -22.575 6.055 1.00 94.25 185 GLN A C 1
ATOM 1406 O O . GLN A 1 185 ? 13.130 -23.067 5.191 1.00 94.25 185 GLN A O 1
ATOM 1411 N N . LEU A 1 186 ? 11.961 -21.316 5.983 1.00 93.44 186 LEU A N 1
ATOM 1412 C CA . LEU A 1 186 ? 12.322 -20.396 4.900 1.00 93.44 186 LEU A CA 1
ATOM 1413 C C . LEU A 1 186 ? 13.839 -20.182 4.845 1.00 93.44 186 LEU A C 1
ATOM 1415 O O . LEU A 1 186 ? 14.433 -20.269 3.770 1.00 93.44 186 LEU A O 1
ATOM 1419 N N . ARG A 1 187 ? 14.483 -19.993 6.002 1.00 93.44 187 ARG A N 1
ATOM 1420 C CA . ARG A 1 187 ? 15.947 -19.887 6.078 1.00 93.44 187 ARG A CA 1
ATOM 1421 C C . ARG A 1 187 ? 16.657 -21.157 5.636 1.00 93.44 187 ARG A C 1
ATOM 1423 O O . ARG A 1 187 ? 17.652 -21.062 4.926 1.00 93.44 187 ARG A O 1
ATOM 1430 N N . THR A 1 188 ? 16.151 -22.336 6.005 1.00 93.31 188 THR A N 1
ATOM 1431 C CA . THR A 1 188 ? 16.699 -23.615 5.521 1.00 93.31 188 THR A CA 1
ATOM 1432 C C . THR A 1 188 ? 16.618 -23.730 3.998 1.00 93.31 188 THR A C 1
ATOM 1434 O O . THR A 1 188 ? 17.520 -24.289 3.382 1.00 93.31 188 THR A O 1
ATOM 1437 N N . LEU A 1 189 ? 15.585 -23.153 3.380 1.00 91.69 189 LEU A N 1
ATOM 1438 C CA . LEU A 1 189 ? 15.441 -23.078 1.924 1.00 91.69 189 LEU A CA 1
ATOM 1439 C C . LEU A 1 189 ? 16.293 -21.976 1.270 1.00 91.69 189 LEU A C 1
ATOM 1441 O O . LEU A 1 189 ? 16.227 -21.819 0.053 1.00 91.69 189 LEU A O 1
ATOM 1445 N N . GLY A 1 190 ? 17.079 -21.216 2.038 1.00 91.25 190 GLY A N 1
ATOM 1446 C CA . GLY A 1 190 ? 17.938 -20.138 1.538 1.00 91.25 190 GLY A CA 1
ATOM 1447 C C . GLY A 1 190 ? 17.248 -18.779 1.409 1.00 91.25 190 GLY A C 1
ATOM 1448 O O . GLY A 1 190 ? 17.839 -17.849 0.867 1.00 91.25 190 GLY A O 1
ATOM 1449 N N . TYR A 1 191 ? 16.014 -18.632 1.899 1.00 92.81 191 TYR A N 1
ATOM 1450 C CA . TYR A 1 191 ? 15.368 -17.327 1.946 1.00 92.81 191 TYR A CA 1
ATOM 1451 C C . TYR A 1 191 ? 15.914 -16.485 3.102 1.00 92.81 191 TYR A C 1
ATOM 1453 O O . TYR A 1 191 ? 16.107 -16.965 4.221 1.00 92.81 191 TYR A O 1
ATOM 1461 N N . VAL A 1 192 ? 16.082 -15.191 2.849 1.00 91.81 192 VAL A N 1
ATOM 1462 C CA . VAL A 1 192 ? 16.512 -14.199 3.836 1.00 91.81 192 VAL A CA 1
ATOM 1463 C C . VAL A 1 192 ? 15.444 -13.118 4.008 1.00 91.81 192 VAL A C 1
ATOM 1465 O O . VAL A 1 192 ? 14.743 -12.795 3.046 1.00 91.81 192 VAL A O 1
ATOM 1468 N N . PRO A 1 193 ? 15.278 -12.554 5.218 1.00 89.81 193 PRO A N 1
ATOM 1469 C CA . PRO A 1 193 ? 14.389 -11.415 5.415 1.00 89.81 193 PRO A CA 1
ATOM 1470 C C . PRO A 1 193 ? 14.909 -10.234 4.590 1.00 89.81 193 PRO A C 1
ATOM 1472 O O . PRO A 1 193 ? 16.080 -9.876 4.705 1.00 89.81 193 PRO A O 1
ATOM 1475 N N . ALA A 1 194 ? 14.059 -9.662 3.740 1.00 87.12 194 ALA A N 1
ATOM 1476 C CA . ALA A 1 194 ? 14.506 -8.700 2.731 1.00 87.12 194 ALA A CA 1
ATOM 1477 C C . ALA A 1 194 ? 13.652 -7.434 2.646 1.00 87.12 194 ALA A C 1
ATOM 1479 O O . ALA A 1 194 ? 14.134 -6.400 2.192 1.00 87.12 194 ALA A O 1
ATOM 1480 N N . ARG A 1 195 ? 12.378 -7.492 3.046 1.00 87.44 195 ARG A N 1
ATOM 1481 C CA . ARG A 1 195 ? 11.480 -6.338 2.944 1.00 87.44 195 ARG A CA 1
ATOM 1482 C C . ARG A 1 195 ? 10.535 -6.285 4.126 1.00 87.44 195 ARG A C 1
ATOM 1484 O O . ARG A 1 195 ? 9.932 -7.294 4.466 1.00 87.44 195 ARG A O 1
ATOM 1491 N N . HIS A 1 196 ? 10.365 -5.108 4.702 1.00 92.31 196 HIS A N 1
ATOM 1492 C CA . HIS A 1 196 ? 9.316 -4.829 5.671 1.00 92.31 196 HIS A CA 1
ATOM 1493 C C . HIS A 1 196 ? 8.117 -4.225 4.942 1.00 92.31 196 HIS A C 1
ATOM 1495 O O . HIS A 1 196 ? 8.290 -3.411 4.030 1.00 92.31 196 HIS A O 1
ATOM 1501 N N . GLY A 1 197 ? 6.914 -4.642 5.320 1.00 94.38 197 GLY A N 1
ATOM 1502 C CA . GLY A 1 197 ? 5.670 -4.120 4.771 1.00 94.38 197 GLY A CA 1
ATOM 1503 C C . GLY A 1 197 ? 4.659 -3.861 5.876 1.00 94.38 197 GLY A C 1
ATOM 1504 O O . GLY A 1 197 ? 4.516 -4.699 6.759 1.00 94.38 197 GLY A O 1
ATOM 1505 N N . THR A 1 198 ? 3.960 -2.734 5.791 1.00 95.88 198 THR A N 1
ATOM 1506 C CA . THR A 1 198 ? 2.837 -2.357 6.657 1.00 95.88 198 THR A CA 1
ATOM 1507 C C . THR A 1 198 ? 1.630 -2.088 5.773 1.00 95.88 198 THR A C 1
ATOM 1509 O O . THR A 1 198 ? 1.657 -1.181 4.947 1.00 95.88 198 THR A O 1
ATOM 1512 N N . ASP A 1 199 ? 0.600 -2.918 5.888 1.00 95.50 199 ASP A N 1
ATOM 1513 C CA . ASP A 1 199 ? -0.636 -2.859 5.106 1.00 95.50 199 ASP A CA 1
ATOM 1514 C C . ASP A 1 199 ? -1.735 -2.259 5.981 1.00 95.50 199 ASP A C 1
ATOM 1516 O O . ASP A 1 199 ? -2.274 -2.941 6.854 1.00 95.50 199 ASP A O 1
ATOM 1520 N N . LEU A 1 200 ? -2.012 -0.971 5.777 1.00 96.44 200 LEU A N 1
ATOM 1521 C CA . LEU A 1 200 ? -3.092 -0.236 6.426 1.00 96.44 200 LEU A CA 1
ATOM 1522 C C . LEU A 1 200 ? -4.282 -0.156 5.471 1.00 96.44 200 LEU A C 1
ATOM 1524 O O . LEU A 1 200 ? -4.147 0.275 4.328 1.00 96.44 200 LEU A O 1
ATOM 1528 N N . ARG A 1 201 ? -5.460 -0.546 5.948 1.00 95.81 201 ARG A N 1
ATOM 1529 C CA . ARG A 1 201 ? -6.716 -0.505 5.195 1.00 95.81 201 ARG A CA 1
ATOM 1530 C C . ARG A 1 201 ? -7.745 0.278 5.978 1.00 95.81 201 ARG A C 1
ATOM 1532 O O . ARG A 1 201 ? -7.949 -0.015 7.152 1.00 95.81 201 ARG A O 1
ATOM 1539 N N . LEU A 1 202 ? -8.381 1.243 5.328 1.00 95.62 202 LEU A N 1
ATOM 1540 C CA . LEU A 1 202 ? -9.354 2.158 5.916 1.00 95.62 202 LEU A CA 1
ATOM 1541 C C . LEU A 1 202 ? -10.597 2.200 5.035 1.00 95.62 202 LEU A C 1
ATOM 1543 O O . LEU A 1 202 ? -10.482 2.327 3.821 1.00 95.62 202 LEU A O 1
ATOM 1547 N N . THR A 1 203 ? -11.788 2.111 5.612 1.00 94.69 203 THR A N 1
ATOM 1548 C CA . THR A 1 203 ? -13.027 2.173 4.828 1.00 94.69 203 THR A CA 1
ATOM 1549 C C . THR A 1 203 ? -13.601 3.582 4.778 1.00 94.69 203 THR A C 1
ATOM 1551 O O . THR A 1 203 ? -13.431 4.392 5.695 1.00 94.69 203 THR A O 1
ATOM 1554 N N . ALA A 1 204 ? -14.376 3.857 3.730 1.00 92.62 204 ALA A N 1
ATOM 1555 C CA . ALA A 1 204 ? -15.374 4.917 3.802 1.00 92.62 204 ALA A CA 1
ATOM 1556 C C . ALA A 1 204 ? -16.385 4.627 4.942 1.00 92.62 204 ALA A C 1
ATOM 1558 O O . ALA A 1 204 ? -16.475 3.479 5.402 1.00 92.62 204 ALA A O 1
ATOM 1559 N N . PRO A 1 205 ? -17.144 5.635 5.417 1.00 91.50 205 PRO A N 1
ATOM 1560 C CA . PRO A 1 205 ? -18.198 5.420 6.405 1.00 91.50 205 PRO A CA 1
ATOM 1561 C C . PRO A 1 205 ? -19.190 4.342 5.955 1.00 91.50 205 PRO A C 1
ATOM 1563 O O . PRO A 1 205 ? -19.830 4.458 4.911 1.00 91.50 205 PRO A O 1
ATOM 1566 N N . LEU A 1 206 ? -19.310 3.290 6.760 1.00 91.19 206 LEU A N 1
ATOM 1567 C CA . LEU A 1 206 ? -20.250 2.192 6.586 1.00 91.19 206 LEU A CA 1
ATOM 1568 C C . LEU A 1 206 ? -21.483 2.445 7.450 1.00 91.19 206 LEU A C 1
ATOM 1570 O O . LEU A 1 206 ? -21.349 2.704 8.643 1.00 91.19 206 LEU A O 1
ATOM 1574 N N . VAL A 1 207 ? -22.678 2.316 6.874 1.00 90.12 207 VAL A N 1
ATOM 1575 C CA . VAL A 1 207 ? -23.938 2.392 7.627 1.00 90.12 207 VAL A CA 1
ATOM 1576 C C . VAL A 1 207 ? -24.103 1.136 8.478 1.00 90.12 207 VAL A C 1
ATOM 1578 O O . VAL A 1 207 ? -24.037 0.017 7.966 1.00 90.12 207 VAL A O 1
ATOM 1581 N N . LEU A 1 208 ? -24.332 1.323 9.775 1.00 88.88 208 LEU A N 1
ATOM 1582 C CA . LEU A 1 208 ? -24.547 0.222 10.702 1.00 88.88 208 LEU A CA 1
ATOM 1583 C C . LEU A 1 208 ? -25.980 -0.313 10.559 1.00 88.88 208 LEU A C 1
ATOM 1585 O O . LEU A 1 208 ? -26.935 0.466 10.632 1.00 88.88 208 LEU A O 1
ATOM 1589 N N . PRO A 1 209 ? -26.164 -1.629 10.346 1.00 87.00 209 PRO A N 1
ATOM 1590 C CA . PRO A 1 209 ? -27.492 -2.217 10.350 1.00 87.00 209 PRO A CA 1
ATOM 1591 C C . PRO A 1 209 ? -28.068 -2.242 11.774 1.00 87.00 209 PRO A C 1
ATOM 1593 O O . PRO A 1 209 ? -27.311 -2.200 12.750 1.00 87.00 209 PRO A O 1
ATOM 1596 N N . PRO A 1 210 ? -29.399 -2.364 11.918 1.00 85.19 210 PRO A N 1
ATOM 1597 C CA . PRO A 1 210 ? -30.013 -2.598 13.216 1.00 85.19 210 PRO A CA 1
ATOM 1598 C C . PRO A 1 210 ? -29.374 -3.802 13.934 1.00 85.19 210 PRO A C 1
ATOM 1600 O O . PRO A 1 210 ? -29.026 -4.793 13.279 1.00 85.19 210 PRO A O 1
ATOM 1603 N N . PRO A 1 211 ? -29.238 -3.760 15.272 1.00 84.25 211 PRO A N 1
ATOM 1604 C CA . PRO A 1 211 ? -28.619 -4.843 16.028 1.00 84.25 211 PRO A CA 1
ATOM 1605 C C . PRO A 1 211 ? -29.254 -6.209 15.729 1.00 84.25 211 PRO A C 1
ATOM 1607 O O . PRO A 1 211 ? -30.473 -6.364 15.769 1.00 84.25 211 PRO A O 1
ATOM 1610 N N . GLY A 1 212 ? -28.416 -7.210 15.446 1.00 82.62 212 GLY A N 1
ATOM 1611 C CA . GLY A 1 212 ? -28.850 -8.581 15.149 1.00 82.62 212 GLY A CA 1
ATOM 1612 C C . GLY A 1 212 ? -29.270 -8.834 13.698 1.00 82.62 212 GLY A C 1
ATOM 1613 O O . GLY A 1 212 ? -29.596 -9.971 13.359 1.00 82.62 212 GLY A O 1
ATOM 1614 N N . GLN A 1 213 ? -29.233 -7.819 12.831 1.00 86.44 213 GLN A N 1
ATOM 1615 C CA . GLN A 1 213 ? -29.532 -7.970 11.412 1.00 86.44 213 GLN A CA 1
ATOM 1616 C C . GLN A 1 213 ? -28.249 -8.069 10.579 1.00 86.44 213 GLN A C 1
ATOM 1618 O O . GLN A 1 213 ? -27.319 -7.280 10.733 1.00 86.44 213 GLN A O 1
ATOM 1623 N N . VAL A 1 214 ? -28.217 -9.037 9.662 1.00 85.50 214 VAL A N 1
ATOM 1624 C CA . VAL A 1 214 ? -27.159 -9.149 8.653 1.00 85.50 214 VAL A CA 1
ATOM 1625 C C . VAL A 1 214 ? -27.587 -8.366 7.419 1.00 85.50 214 VAL A C 1
ATOM 1627 O O . VAL A 1 214 ? -28.667 -8.606 6.877 1.00 85.50 214 VAL A O 1
ATOM 1630 N N . THR A 1 215 ? -26.723 -7.467 6.958 1.00 84.75 215 THR A N 1
ATOM 1631 C CA . THR A 1 215 ? -26.943 -6.671 5.747 1.00 84.75 215 THR A CA 1
ATOM 1632 C C . THR A 1 215 ? -25.773 -6.863 4.796 1.00 84.75 215 THR A C 1
ATOM 1634 O O . THR A 1 215 ? -24.621 -6.917 5.220 1.00 84.75 215 THR A O 1
ATOM 1637 N N . ALA A 1 216 ? -26.077 -6.963 3.504 1.00 85.69 216 ALA A N 1
ATOM 1638 C CA . ALA A 1 216 ? -25.084 -6.946 2.440 1.00 85.69 216 ALA A CA 1
ATOM 1639 C C . ALA A 1 216 ? -25.015 -5.542 1.829 1.00 85.69 216 ALA A C 1
ATOM 1641 O O . ALA A 1 216 ? -26.045 -4.907 1.604 1.00 85.69 216 ALA A O 1
ATOM 1642 N N . GLY A 1 217 ? -23.806 -5.070 1.547 1.00 82.31 217 GLY A N 1
ATOM 1643 C CA . GLY A 1 217 ? -23.578 -3.775 0.923 1.00 82.31 217 GLY A CA 1
ATOM 1644 C C . GLY A 1 217 ? -22.161 -3.670 0.378 1.00 82.31 217 GLY A C 1
ATOM 1645 O O . GLY A 1 217 ? -21.263 -4.388 0.817 1.00 82.31 217 GLY A O 1
ATOM 1646 N N . SER A 1 218 ? -21.977 -2.780 -0.591 1.00 86.00 218 SER A N 1
ATOM 1647 C CA . SER A 1 218 ? -20.654 -2.451 -1.116 1.00 86.00 218 SER A CA 1
ATOM 1648 C C . SER A 1 218 ? -19.929 -1.522 -0.149 1.00 86.00 218 SER A C 1
ATOM 1650 O O . SER A 1 218 ? -20.517 -0.561 0.348 1.00 86.00 218 SER A O 1
ATOM 1652 N N . VAL A 1 219 ? -18.648 -1.792 0.094 1.00 88.00 219 VAL A N 1
ATOM 1653 C CA . VAL A 1 219 ? -17.794 -0.995 0.980 1.00 88.00 219 VAL A CA 1
ATOM 1654 C C . VAL A 1 219 ? -16.563 -0.565 0.202 1.00 88.00 219 VAL A C 1
ATOM 1656 O O . VAL A 1 219 ? -15.836 -1.411 -0.310 1.00 88.00 219 VAL A O 1
ATOM 1659 N N . SER A 1 220 ? -16.328 0.741 0.118 1.00 90.88 220 SER A N 1
ATOM 1660 C CA . SER A 1 220 ? -15.085 1.287 -0.432 1.00 90.88 220 SER A CA 1
ATOM 1661 C C . SER A 1 220 ? -13.973 1.213 0.612 1.00 90.88 220 SER A C 1
ATOM 1663 O O . SER A 1 220 ? -14.201 1.563 1.777 1.00 90.88 220 SER A O 1
ATOM 1665 N N . MET A 1 221 ? -12.775 0.791 0.201 1.00 92.81 221 MET A N 1
ATOM 1666 C CA . MET A 1 221 ? -11.630 0.633 1.094 1.00 92.81 221 MET A CA 1
ATOM 1667 C C . MET A 1 221 ? -10.366 1.219 0.485 1.00 92.81 221 MET A C 1
ATOM 1669 O O . MET A 1 221 ? -9.830 0.717 -0.487 1.00 92.81 221 MET A O 1
ATOM 1673 N N . TYR A 1 222 ? -9.820 2.214 1.162 1.00 94.25 222 TYR A N 1
ATOM 1674 C CA . TYR A 1 222 ? -8.507 2.747 0.876 1.00 94.25 222 TYR A CA 1
ATOM 1675 C C . TYR A 1 222 ? -7.436 1.826 1.450 1.00 94.25 222 TYR A C 1
ATOM 1677 O O . TYR A 1 222 ? -7.451 1.499 2.642 1.00 94.25 222 TYR A O 1
ATOM 1685 N N . ARG A 1 223 ? -6.477 1.436 0.617 1.00 94.06 223 ARG A N 1
ATOM 1686 C CA . ARG A 1 223 ? -5.315 0.644 1.011 1.00 94.06 223 ARG A CA 1
ATOM 1687 C C . ARG A 1 223 ? -4.051 1.483 0.914 1.00 94.06 223 ARG A C 1
ATOM 1689 O O . ARG A 1 223 ? -3.750 2.018 -0.142 1.00 94.06 223 ARG A O 1
ATOM 1696 N N . PHE A 1 224 ? -3.281 1.503 1.994 1.00 95.00 224 PHE A N 1
ATOM 1697 C CA . PHE A 1 224 ? -1.961 2.111 2.098 1.00 95.00 224 PHE A CA 1
ATOM 1698 C C . PHE A 1 224 ? -0.965 1.009 2.438 1.00 95.00 224 PHE A C 1
ATOM 1700 O O . PHE A 1 224 ? -0.840 0.591 3.592 1.00 95.00 224 PHE A O 1
ATOM 1707 N N . PHE A 1 225 ? -0.269 0.498 1.426 1.00 94.81 225 PHE A N 1
ATOM 1708 C CA . PHE A 1 225 ? 0.724 -0.550 1.612 1.00 94.81 225 PHE A CA 1
ATOM 1709 C C . PHE A 1 225 ? 2.132 0.036 1.563 1.00 94.81 225 PHE A C 1
ATOM 1711 O O . PHE A 1 225 ? 2.726 0.220 0.501 1.00 94.81 225 PHE A O 1
ATOM 1718 N N . MET A 1 226 ? 2.652 0.334 2.747 1.00 95.56 226 MET A N 1
ATOM 1719 C CA . MET A 1 226 ? 3.944 0.973 2.972 1.00 95.56 226 MET A CA 1
ATOM 1720 C C . MET A 1 226 ? 5.038 -0.083 3.012 1.00 95.56 226 MET A C 1
ATOM 1722 O O . MET A 1 226 ? 4.905 -1.088 3.713 1.00 95.56 226 MET A O 1
ATOM 1726 N N . LYS A 1 227 ? 6.125 0.113 2.264 1.00 94.88 227 LYS A N 1
ATOM 1727 C CA . LYS A 1 227 ? 7.162 -0.909 2.113 1.00 94.88 227 LYS A CA 1
ATOM 1728 C C . LYS A 1 227 ? 8.564 -0.328 2.071 1.00 94.88 227 LYS A C 1
ATOM 1730 O O . LYS A 1 227 ? 8.816 0.641 1.363 1.00 94.88 227 LYS A O 1
ATOM 1735 N N . ALA A 1 228 ? 9.509 -1.017 2.704 1.00 94.00 228 ALA A N 1
ATOM 1736 C CA . ALA A 1 228 ? 10.924 -0.662 2.644 1.00 94.00 228 ALA A CA 1
ATOM 1737 C C . ALA A 1 228 ? 11.837 -1.896 2.681 1.00 94.00 228 ALA A C 1
ATOM 1739 O O . ALA A 1 228 ? 11.467 -2.940 3.219 1.00 94.00 228 ALA A O 1
ATOM 1740 N N . PHE A 1 229 ? 13.041 -1.774 2.117 1.00 89.94 229 PHE A N 1
ATOM 1741 C CA . PHE A 1 229 ? 14.057 -2.839 2.118 1.00 89.94 229 PHE A CA 1
ATOM 1742 C C . PHE A 1 229 ? 14.917 -2.866 3.384 1.00 89.94 229 PHE A C 1
ATOM 1744 O O . PHE A 1 229 ? 15.615 -3.842 3.636 1.00 89.94 229 PHE A O 1
ATOM 1751 N N . CYS A 1 230 ? 14.877 -1.803 4.186 1.00 85.38 230 CYS A N 1
ATOM 1752 C CA . CYS A 1 230 ? 15.615 -1.727 5.436 1.00 85.38 230 CYS A CA 1
ATOM 1753 C C . CYS A 1 230 ? 14.750 -1.160 6.561 1.00 85.38 230 CYS A C 1
ATOM 1755 O O . CYS A 1 230 ? 13.798 -0.414 6.316 1.00 85.38 230 CYS A O 1
ATOM 1757 N N . SER A 1 231 ? 15.101 -1.495 7.800 1.00 83.00 231 SER A N 1
ATOM 1758 C CA . SER A 1 231 ? 14.537 -0.855 8.987 1.00 83.00 231 SER A CA 1
ATOM 1759 C C . SER A 1 231 ? 14.965 0.614 9.024 1.00 83.00 231 SER A C 1
ATOM 1761 O O . SER A 1 231 ? 16.159 0.900 9.051 1.00 83.00 231 SER A O 1
ATOM 1763 N N . GLY A 1 232 ? 14.003 1.540 9.013 1.00 84.56 232 GLY A N 1
ATOM 1764 C CA . GLY A 1 232 ? 14.267 2.986 9.032 1.00 84.56 232 GLY A CA 1
ATOM 1765 C C . GLY A 1 232 ? 14.470 3.633 7.655 1.00 84.56 232 GLY A C 1
ATOM 1766 O O . GLY A 1 232 ? 14.604 4.850 7.573 1.00 84.56 232 GLY A O 1
ATOM 1767 N N . CYS A 1 233 ? 14.466 2.854 6.569 1.00 90.94 233 CYS A N 1
ATOM 1768 C CA . CYS A 1 233 ? 14.41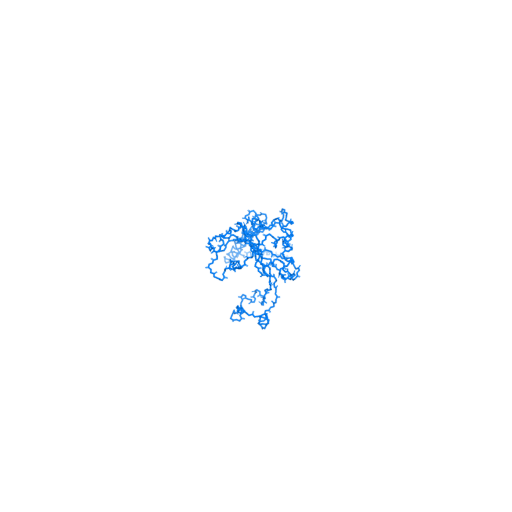7 3.410 5.217 1.00 90.94 233 CYS A CA 1
ATOM 1769 C C . CYS A 1 233 ? 13.089 4.142 4.999 1.00 90.94 233 CYS A C 1
ATOM 1771 O O . CYS A 1 233 ? 12.043 3.653 5.429 1.00 90.94 233 CYS A O 1
ATOM 1773 N N . VAL A 1 234 ? 13.126 5.251 4.258 1.00 92.38 234 VAL A N 1
ATOM 1774 C CA . VAL A 1 234 ? 11.911 5.926 3.788 1.00 92.38 234 VAL A CA 1
ATOM 1775 C C . VAL A 1 234 ? 11.058 4.911 3.012 1.00 92.38 234 VAL A C 1
ATOM 1777 O O . VAL A 1 234 ? 11.560 4.327 2.043 1.00 92.38 234 VAL A O 1
ATOM 1780 N N . PRO A 1 235 ? 9.817 4.629 3.446 1.00 93.94 235 PRO A N 1
ATOM 1781 C CA . PRO A 1 235 ? 8.974 3.664 2.768 1.00 93.94 235 PRO A CA 1
ATOM 1782 C C . PRO A 1 235 ? 8.465 4.232 1.442 1.00 93.94 235 PRO A C 1
ATOM 1784 O O . PRO A 1 235 ? 8.190 5.422 1.321 1.00 93.94 235 PRO A O 1
ATOM 1787 N N . GLY A 1 236 ? 8.304 3.354 0.455 1.00 92.00 236 GLY A N 1
ATOM 1788 C CA . GLY A 1 236 ? 7.420 3.613 -0.678 1.00 92.00 236 GLY A CA 1
ATOM 1789 C C . GLY A 1 236 ? 6.014 3.125 -0.340 1.00 92.00 236 GLY A C 1
ATOM 1790 O O . GLY A 1 236 ? 5.872 2.027 0.207 1.00 92.00 236 GLY A O 1
ATOM 1791 N N . THR A 1 237 ? 4.992 3.911 -0.673 1.00 92.25 237 THR A N 1
ATOM 1792 C CA . THR A 1 237 ? 3.593 3.600 -0.350 1.00 92.25 237 THR A CA 1
ATOM 1793 C C . THR A 1 237 ? 2.809 3.298 -1.617 1.00 92.25 237 THR A C 1
ATOM 1795 O O . THR A 1 237 ? 2.674 4.145 -2.493 1.00 92.25 237 THR A O 1
ATOM 1798 N N . GLU A 1 238 ? 2.287 2.078 -1.707 1.00 91.38 238 GLU A N 1
ATOM 1799 C CA . GLU A 1 238 ? 1.328 1.687 -2.738 1.00 91.38 238 GLU A CA 1
ATOM 1800 C C . GLU A 1 238 ? -0.086 2.014 -2.254 1.00 91.38 238 GLU A C 1
ATOM 1802 O O . GLU A 1 238 ? -0.471 1.623 -1.149 1.00 91.38 238 GLU A O 1
ATOM 1807 N N . LEU A 1 239 ? -0.847 2.724 -3.085 1.00 90.94 239 LEU A N 1
ATOM 1808 C CA . LEU A 1 239 ? -2.215 3.142 -2.796 1.00 90.94 239 LEU A CA 1
ATOM 1809 C C . LEU A 1 239 ? -3.221 2.283 -3.573 1.00 90.94 239 LEU A C 1
ATOM 1811 O O . LEU A 1 239 ? -2.920 1.810 -4.669 1.00 90.94 239 LEU A O 1
ATOM 1815 N N . GLY A 1 240 ? -4.416 2.093 -3.020 1.00 88.00 240 GLY A N 1
ATOM 1816 C CA . GLY A 1 240 ? -5.530 1.417 -3.690 1.00 88.00 240 GLY A CA 1
ATOM 1817 C C . GLY A 1 240 ? -6.885 1.829 -3.119 1.00 88.00 240 GLY A C 1
ATOM 1818 O O . GLY A 1 240 ? -6.929 2.389 -2.022 1.00 88.00 240 GLY A O 1
ATOM 1819 N N . LEU A 1 241 ? -7.958 1.549 -3.865 1.00 84.56 241 LEU A N 1
ATOM 1820 C CA . LEU A 1 241 ? -9.364 1.773 -3.501 1.00 84.56 241 LEU A CA 1
ATOM 1821 C C . LEU A 1 241 ? -10.212 0.522 -3.769 1.00 84.56 241 LEU A C 1
ATOM 1823 O O . LEU A 1 241 ? -9.849 -0.209 -4.721 1.00 84.56 241 LEU A O 1
#

Solvent-accessible surface area (backbone atoms only — not comparable to full-atom values): 14740 Å² total; per-residue (Å²): 138,86,85,83,82,83,78,82,81,77,77,79,81,75,75,72,70,53,71,68,57,51,51,52,52,50,53,53,49,53,49,51,50,52,50,51,52,51,52,50,50,51,48,54,49,48,59,57,74,68,30,62,71,59,48,37,71,73,24,71,33,68,75,64,44,60,92,49,74,90,45,85,45,54,66,51,50,50,72,68,29,34,35,30,89,78,20,32,58,84,57,43,50,76,65,33,43,49,43,51,46,52,51,39,52,52,64,74,66,57,55,99,85,62,78,45,74,52,92,78,88,80,84,70,82,49,87,88,60,50,76,63,65,78,71,74,69,68,63,68,71,90,57,92,83,56,60,57,47,29,44,34,40,37,54,54,51,74,43,68,45,61,84,50,74,73,57,58,76,74,50,80,68,90,80,56,88,59,92,87,66,49,72,71,55,40,44,74,71,58,30,40,84,47,30,44,38,28,44,38,36,38,37,55,78,38,74,55,65,65,89,95,56,90,79,88,80,92,78,60,41,37,34,44,39,31,33,24,70,48,94,88,48,83,54,51,70,48,76,43,106

Nearest PDB structures (foldseek):
  8tcc-assembly1_A  TM=1.899E-01  e=2.060E+00  Burkholderia pseudomallei

Radius of gyration: 32.02 Å; Cα contacts (8 Å, |Δi|>4): 278; chains: 1; bounding box: 103×48×98 Å

Sequence (241 aa):
MAQVHVMPFNESVRRSPSGYGQYIQVFATWGKVALGVFCLALLCIDVAMNNWDIIDYIGDAKHLLTPLLTIESPDEIAAQFAFPHGASTLHVSTIGQFMINTSLAQIQAQDSHSFILSMGSHTIEDSTNDICGRLVQSYPVNDPNATSVQLGSVVDGITFMRDTALSNGFRDTTSDAARGMKETQLRTLGYVPARHGTDLRLTAPLVLPPPGQVTAGSVSMYRFFMKAFCSGCVPGTELGL

Organism: Aphanomyces astaci (NCBI:txid112090)

pLDDT: mean 84.49, std 13.74, range [31.81, 96.56]